Protein AF-A0A383AUW2-F1 (afdb_monomer_lite)

Sequence (249 aa):
NFPKSLRKTSMKASASDYEHIVRDVNADTPSRFNADPTRLYEASGCAGKIAVFAVRLDTFEVPNKEQTLYIGTNDASVLTRIRRDILTQCKNVPEVGEYLHREMFDIADVYGKDTIISIQRLGTDSLPKMFALKGRVDAVLNKLPLLPPYLSDRLMQFGSKFFSDQIPSSIRTYRDKYEHHLILKMSDGGIEEVKTLLAKLFNEEKLDGDFITCNEEEASKAFLLRFAAAGAAVRYQTLHHKQVGDILA

Secondary structure (DSSP, 8-state):
---SSPPP--S-SS-TTHHHHHH-TT-SS-S--TT-TTT-BTTBT-TTSS----------PPPS-EEEEEEEES-HHHHHHHHHHHHHH-SSPPSEEEEEEHHHHHHHHHHSHHHHHHHHHH-GGGHHHHHHHHHHHHHHHTT-TTSPTTHHHHHHHHHHTTSPP-S-HHHHHHHHH-SEEEEEEEETHHHHHHHHHHHIIIIIS--S-EEEE--HHHHHHHHHHHHHHHHHHHHHHHHTTTTS-S---

Organism: NCBI:txid408172

InterPro domains:
  IPR015409 D-lactate dehydrogenase, membrane binding, C-terminal [PF09330] (69-249)
  IPR016164 FAD-linked oxidase-like, C-terminal [SSF55103] (66-248)
  IPR016169 FAD-binding, type PCMH, subdomain 2 [G3DSA:3.30.465.10] (2-58)
  IPR016172 D-lactate dehydrogenase, cap domain, subdomain 1 [G3DSA:3.30.70.610] (59-137)
  IPR016172 D-lactate dehydrogenase, cap domain, subdomain 1 [G3DSA:3.30.70.610] (153-226)
  IPR036318 FAD-binding, type PCMH-like superfamily [SSF56176] (9-63)

Radius of gyration: 21.68 Å; chains: 1; bounding box: 58×44×57 Å

pLDDT: mean 92.7, std 7.7, range [50.16, 98.81]

Foldseek 3Di:
DDPPDDDDDPDAQDDPCLLVLLLPPVDPDDSDDLPPPVQDDDVRSCVPVDDDPDGDHDDDDDFPDKWKKKKFFQDVVLVVVLSNCCSHPNPFHFPDKFKDFLVLLVLLQQQLLLVLVCCVPPNPVCVVVVVVVLVVVLVVQCVDPPHDHPVVLVVSSVVSVPDDRLADPVVVVRSVQGGMIITTMHGDPRVVVSVVVQCCVCPVVVHGIDMDTDDPSNSSSVVSSSVSSVVSLVSVCRVCVVPDDPDDD

Structure (mmCIF, N/CA/C/O backbone):
data_AF-A0A383AUW2-F1
#
_entry.id   AF-A0A383AUW2-F1
#
loop_
_atom_site.group_PDB
_atom_site.id
_atom_site.type_symbol
_atom_site.label_atom_id
_atom_site.label_alt_id
_atom_site.label_comp_id
_atom_site.label_asym_id
_atom_site.label_entity_id
_atom_site.label_seq_id
_atom_site.pdbx_PDB_ins_code
_atom_site.Cartn_x
_atom_site.Cartn_y
_atom_site.Cartn_z
_atom_site.occupancy
_atom_site.B_iso_or_equiv
_atom_site.auth_seq_id
_atom_site.auth_comp_id
_atom_site.auth_asym_id
_atom_site.auth_atom_id
_atom_site.pdbx_PDB_model_num
ATOM 1 N N . ASN A 1 1 ? 33.842 -15.104 12.205 1.00 50.16 1 ASN A N 1
ATOM 2 C CA . ASN A 1 1 ? 34.837 -15.688 11.278 1.00 50.16 1 ASN A CA 1
ATOM 3 C C . ASN A 1 1 ? 34.189 -16.173 9.986 1.00 50.16 1 ASN A C 1
ATOM 5 O O . ASN A 1 1 ? 34.329 -17.337 9.641 1.00 50.16 1 ASN A O 1
ATOM 9 N N . PHE A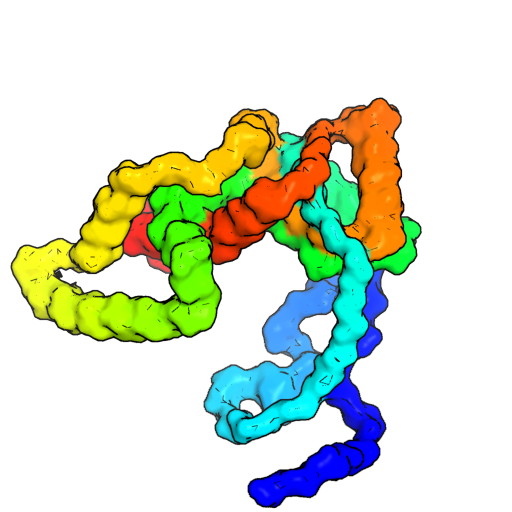 1 2 ? 33.502 -15.292 9.255 1.00 60.75 2 PHE A N 1
ATOM 10 C CA . PHE A 1 2 ? 33.092 -15.592 7.882 1.00 60.75 2 PHE A CA 1
ATOM 11 C C . PHE A 1 2 ? 34.050 -14.866 6.931 1.00 60.75 2 PHE A C 1
ATOM 13 O O . PHE A 1 2 ? 34.380 -13.706 7.201 1.00 60.75 2 PHE A O 1
ATOM 20 N N . PRO A 1 3 ? 34.550 -15.521 5.870 1.00 61.16 3 PRO A N 1
ATOM 21 C CA . PRO A 1 3 ? 35.356 -14.848 4.861 1.00 61.16 3 PRO A CA 1
ATOM 22 C C . PRO A 1 3 ? 34.561 -13.675 4.269 1.00 61.16 3 PRO A C 1
ATOM 24 O O . PRO A 1 3 ? 33.417 -13.843 3.857 1.00 61.16 3 PRO A O 1
ATOM 27 N N . LYS A 1 4 ? 35.164 -12.478 4.250 1.00 68.69 4 LYS A N 1
ATOM 28 C CA . LYS A 1 4 ? 34.532 -11.252 3.722 1.00 68.69 4 LYS A CA 1
ATOM 29 C C . LYS A 1 4 ? 34.425 -11.242 2.190 1.00 68.69 4 LYS A C 1
ATOM 31 O O . LYS A 1 4 ? 33.738 -10.391 1.637 1.00 68.69 4 LYS A O 1
ATOM 36 N N . SER A 1 5 ? 35.104 -12.160 1.499 1.00 74.06 5 SER A N 1
ATOM 37 C CA . SER A 1 5 ? 35.016 -12.317 0.048 1.00 74.06 5 SER A CA 1
ATOM 38 C C . SER A 1 5 ? 33.894 -13.289 -0.322 1.00 74.06 5 SER A C 1
ATOM 40 O O . SER A 1 5 ? 33.937 -14.484 -0.025 1.00 74.06 5 SER A O 1
ATOM 42 N N . LEU A 1 6 ? 32.867 -12.767 -0.991 1.00 71.88 6 LEU A N 1
ATOM 43 C CA . LEU A 1 6 ? 31.768 -13.573 -1.513 1.00 71.88 6 LEU A CA 1
ATOM 44 C C . LEU A 1 6 ? 32.254 -14.408 -2.705 1.00 71.88 6 LEU A C 1
ATOM 46 O O . LEU A 1 6 ? 32.870 -13.883 -3.634 1.00 71.88 6 LEU A O 1
ATOM 50 N N . ARG A 1 7 ? 31.939 -15.709 -2.719 1.00 79.81 7 ARG A N 1
ATOM 51 C CA . ARG A 1 7 ? 32.170 -16.556 -3.901 1.00 79.81 7 ARG A CA 1
ATOM 52 C C . ARG A 1 7 ? 31.339 -16.029 -5.074 1.00 79.81 7 ARG A C 1
ATOM 54 O O . ARG A 1 7 ? 30.155 -15.725 -4.905 1.00 79.81 7 ARG A O 1
ATOM 61 N N . LYS A 1 8 ? 31.937 -15.927 -6.263 1.00 82.50 8 LYS A N 1
ATOM 62 C CA . LYS A 1 8 ? 31.180 -15.642 -7.491 1.00 82.50 8 LYS A CA 1
ATOM 63 C C . LYS A 1 8 ? 30.230 -16.812 -7.762 1.00 82.50 8 LYS A C 1
ATOM 65 O O . LYS A 1 8 ? 30.624 -17.965 -7.627 1.00 82.50 8 LYS A O 1
ATOM 70 N N . THR A 1 9 ? 28.984 -16.501 -8.094 1.00 85.88 9 THR A N 1
ATOM 71 C CA . THR A 1 9 ? 27.940 -17.475 -8.428 1.00 85.88 9 THR A CA 1
ATOM 72 C C . THR A 1 9 ? 27.124 -16.930 -9.593 1.00 85.88 9 THR A C 1
ATOM 74 O O . THR A 1 9 ? 26.993 -15.715 -9.722 1.00 85.88 9 THR A O 1
ATOM 77 N N . SER A 1 10 ? 26.613 -17.822 -10.439 1.00 88.50 10 SER A N 1
ATOM 78 C CA . SER A 1 10 ? 25.643 -17.512 -11.495 1.00 88.50 10 SER A CA 1
ATOM 79 C C . SER A 1 10 ? 24.191 -17.609 -11.011 1.00 88.50 10 SER A C 1
ATOM 81 O O . SER A 1 10 ? 23.271 -17.340 -11.779 1.00 88.50 10 SER A O 1
ATOM 83 N N . MET A 1 11 ? 23.972 -18.012 -9.754 1.00 90.69 11 MET A N 1
ATOM 84 C CA . MET A 1 11 ? 22.638 -18.078 -9.158 1.00 90.69 11 MET A CA 1
ATOM 85 C C . MET A 1 11 ? 22.067 -16.678 -8.925 1.00 90.69 11 MET A C 1
ATOM 87 O O . MET A 1 11 ? 22.804 -15.744 -8.602 1.00 90.69 11 MET A O 1
ATOM 91 N N . LYS A 1 12 ? 20.745 -16.552 -9.056 1.00 92.62 12 LYS A N 1
ATOM 92 C CA . LYS A 1 12 ? 20.024 -15.297 -8.826 1.00 92.62 12 LYS A CA 1
ATOM 93 C C . LYS A 1 12 ? 19.874 -15.019 -7.329 1.00 92.62 12 LYS A C 1
ATOM 95 O O . LYS A 1 12 ? 19.569 -15.931 -6.565 1.00 92.62 12 LYS A O 1
ATOM 100 N N . ALA A 1 13 ? 20.036 -13.758 -6.936 1.00 94.44 13 ALA A N 1
ATOM 101 C CA . ALA A 1 13 ? 19.804 -13.277 -5.572 1.00 94.44 13 ALA A CA 1
ATOM 102 C C . ALA A 1 13 ? 18.602 -12.306 -5.486 1.00 94.44 13 ALA A C 1
ATOM 104 O O . ALA A 1 13 ? 18.352 -11.705 -4.440 1.00 94.44 13 ALA A O 1
ATOM 105 N N . SER A 1 14 ? 17.841 -12.187 -6.580 1.00 94.94 14 SER A N 1
ATOM 106 C CA . SER A 1 14 ? 16.593 -11.431 -6.715 1.00 94.94 14 SER A CA 1
ATOM 107 C C . SER A 1 14 ? 15.790 -11.915 -7.940 1.00 94.94 14 SER A C 1
ATOM 109 O O . SER A 1 14 ? 16.314 -12.625 -8.807 1.00 94.94 14 SER A O 1
ATOM 111 N N . ALA A 1 15 ? 14.504 -11.556 -8.021 1.00 94.69 15 ALA A N 1
ATOM 112 C CA . ALA A 1 15 ? 13.630 -11.878 -9.156 1.00 94.69 15 ALA A CA 1
ATOM 113 C C . ALA A 1 15 ? 13.817 -10.867 -10.304 1.00 94.69 15 ALA A C 1
ATOM 115 O O . ALA A 1 15 ? 13.008 -9.961 -10.496 1.00 94.69 15 ALA A O 1
ATOM 116 N N . SER A 1 16 ? 14.908 -11.013 -11.059 1.00 93.69 16 SER A N 1
ATOM 117 C CA . SER A 1 16 ? 15.300 -10.077 -12.128 1.00 93.69 16 SER A CA 1
ATOM 118 C C . SER A 1 16 ? 14.331 -9.983 -13.318 1.00 93.69 16 SER A C 1
ATOM 120 O O . SER A 1 16 ? 14.461 -9.100 -14.155 1.00 93.69 16 SER A O 1
ATOM 122 N N . ASP A 1 17 ? 13.371 -10.897 -13.410 1.00 95.12 17 ASP A N 1
ATOM 123 C CA . ASP A 1 17 ? 12.334 -11.000 -14.440 1.00 95.12 17 ASP A CA 1
ATOM 124 C C . ASP A 1 17 ? 11.010 -10.324 -14.044 1.00 95.12 17 ASP A C 1
ATOM 126 O O . ASP A 1 17 ? 10.089 -10.247 -14.857 1.00 95.12 17 ASP A O 1
ATOM 130 N N . TYR A 1 18 ? 10.886 -9.836 -12.805 1.00 96.19 18 TYR A N 1
ATOM 131 C CA . TYR A 1 18 ? 9.600 -9.381 -12.274 1.00 96.19 18 TYR A CA 1
ATOM 132 C C . TYR A 1 18 ? 9.039 -8.144 -12.988 1.00 96.19 18 TYR A C 1
ATOM 134 O O . TYR A 1 18 ? 7.828 -8.063 -13.184 1.00 96.19 18 TYR A O 1
ATOM 142 N N . GLU A 1 19 ? 9.891 -7.215 -13.436 1.00 96.25 19 GLU A N 1
ATOM 143 C CA . GLU A 1 19 ? 9.424 -6.051 -14.201 1.00 96.25 19 GLU A CA 1
ATOM 144 C C . GLU A 1 19 ? 8.738 -6.477 -15.509 1.00 96.25 19 GLU A C 1
ATOM 146 O O . GLU A 1 19 ? 7.673 -5.968 -15.850 1.00 96.25 19 GLU A O 1
ATOM 151 N N . HIS A 1 20 ? 9.297 -7.462 -16.216 1.00 96.88 20 HIS A N 1
ATOM 152 C CA . HIS A 1 20 ? 8.679 -7.996 -17.429 1.00 96.88 20 HIS A CA 1
ATOM 153 C C . HIS A 1 20 ? 7.308 -8.617 -17.128 1.00 96.88 20 HIS A C 1
ATOM 155 O O . HIS A 1 20 ? 6.344 -8.369 -17.844 1.00 96.88 20 HIS A O 1
ATOM 161 N N . ILE A 1 21 ? 7.207 -9.391 -16.043 1.00 96.88 21 ILE A N 1
ATOM 162 C CA . ILE A 1 21 ? 5.961 -10.058 -15.642 1.00 96.88 21 ILE A CA 1
ATOM 163 C C . ILE A 1 21 ? 4.878 -9.043 -15.274 1.00 96.88 21 ILE A C 1
ATOM 165 O O . ILE A 1 21 ? 3.741 -9.177 -15.714 1.00 96.88 21 ILE A O 1
ATOM 169 N N . VAL A 1 22 ? 5.202 -8.015 -14.483 1.00 96.94 22 VAL A N 1
ATOM 170 C CA . VAL A 1 22 ? 4.192 -7.025 -14.078 1.00 96.94 22 VAL A CA 1
ATOM 171 C C . VAL A 1 22 ? 3.737 -6.156 -15.252 1.00 96.94 22 VAL A C 1
ATOM 173 O O . VAL A 1 22 ? 2.590 -5.715 -15.263 1.00 96.94 22 VAL A O 1
ATOM 176 N N . ARG A 1 23 ? 4.599 -5.937 -16.254 1.00 98.06 23 ARG A N 1
ATOM 177 C CA . ARG A 1 23 ? 4.259 -5.194 -17.476 1.00 98.06 23 ARG A CA 1
ATOM 178 C C . ARG A 1 23 ? 3.390 -5.977 -18.456 1.00 98.06 23 ARG A C 1
ATOM 180 O O . ARG A 1 23 ? 2.731 -5.349 -19.286 1.00 98.06 23 ARG A O 1
ATOM 187 N N . ASP A 1 24 ? 3.331 -7.303 -18.351 1.00 97.75 24 ASP A N 1
ATOM 188 C CA . ASP A 1 24 ? 2.424 -8.113 -19.164 1.00 97.75 24 ASP A CA 1
ATOM 189 C C . ASP A 1 24 ? 0.976 -7.998 -18.662 1.00 97.75 24 ASP A C 1
ATOM 191 O O . ASP A 1 24 ? 0.415 -8.863 -17.992 1.00 97.75 24 ASP A O 1
ATOM 195 N N . VAL A 1 25 ? 0.345 -6.869 -18.986 1.00 97.31 25 VAL A N 1
ATOM 196 C CA . VAL A 1 25 ? -1.026 -6.551 -18.570 1.00 97.31 25 VAL A CA 1
ATOM 197 C C . VAL A 1 25 ? -2.100 -7.377 -19.285 1.00 97.31 25 VAL A C 1
ATOM 199 O O . VAL A 1 25 ? -3.284 -7.187 -18.990 1.00 97.31 25 VAL A O 1
ATOM 202 N N . ASN A 1 26 ? -1.717 -8.216 -20.250 1.00 97.56 26 ASN A N 1
ATOM 203 C CA . ASN A 1 26 ? -2.619 -9.080 -21.011 1.00 97.56 26 ASN A CA 1
ATOM 204 C C . ASN A 1 26 ? -2.462 -10.561 -20.645 1.00 97.56 26 ASN A C 1
ATOM 206 O O . ASN A 1 26 ? -3.261 -11.364 -21.126 1.00 97.56 26 ASN A O 1
ATOM 210 N N . ALA A 1 27 ? -1.481 -10.914 -19.807 1.00 97.12 27 ALA A N 1
ATOM 211 C CA . ALA A 1 27 ? -1.356 -12.255 -19.257 1.00 97.12 27 ALA A CA 1
ATOM 212 C C . ALA A 1 27 ? -2.655 -12.684 -18.558 1.00 97.12 27 ALA A C 1
ATOM 214 O O . ALA A 1 27 ? -3.280 -11.915 -17.822 1.00 97.12 27 ALA A O 1
ATOM 215 N N . ASP A 1 28 ? -3.038 -13.942 -18.762 1.00 96.69 28 ASP A N 1
ATOM 216 C CA . ASP A 1 28 ? -4.172 -14.597 -18.106 1.00 96.69 28 ASP A CA 1
ATOM 217 C C . ASP A 1 28 ? -3.805 -15.180 -16.727 1.00 96.69 28 ASP A C 1
ATOM 219 O O . ASP A 1 28 ? -4.647 -15.756 -16.036 1.00 96.69 28 ASP A O 1
ATOM 223 N N . THR A 1 29 ? -2.559 -14.979 -16.289 1.00 95.25 29 THR A N 1
ATOM 224 C CA . THR A 1 29 ? -2.043 -15.391 -14.982 1.00 95.25 29 THR A CA 1
ATOM 225 C C . THR A 1 29 ? -1.759 -14.195 -14.067 1.00 95.25 29 THR A C 1
ATOM 227 O O . THR A 1 29 ? -1.335 -13.142 -14.547 1.00 95.25 29 THR A O 1
ATOM 230 N N . PRO A 1 30 ? -1.900 -14.336 -12.733 1.00 96.50 30 PRO A N 1
ATOM 231 C CA . PRO A 1 30 ? -1.502 -13.292 -11.790 1.00 96.50 30 PRO A CA 1
ATOM 232 C C . PRO A 1 30 ? -0.011 -12.949 -11.894 1.00 96.50 30 PRO A C 1
ATOM 234 O O . PRO A 1 30 ? 0.817 -13.830 -12.114 1.00 96.50 30 PRO A O 1
ATOM 237 N N . SER A 1 31 ? 0.353 -11.695 -11.614 1.00 95.38 31 SER A N 1
ATOM 238 C CA . SER A 1 31 ? 1.760 -11.259 -11.618 1.00 95.38 31 SER A CA 1
ATOM 239 C C . SER A 1 31 ? 2.615 -11.922 -10.529 1.00 95.38 31 SER A C 1
ATOM 241 O O . SER A 1 31 ? 3.832 -12.025 -10.673 1.00 95.38 31 SER A O 1
ATOM 243 N N . ARG A 1 32 ? 1.994 -12.351 -9.420 1.00 96.38 32 ARG A N 1
ATOM 244 C CA . ARG A 1 32 ? 2.623 -13.133 -8.346 1.00 96.38 32 ARG A CA 1
ATOM 245 C C . ARG A 1 32 ? 1.587 -13.867 -7.498 1.00 96.38 32 ARG A C 1
ATOM 247 O O . ARG A 1 32 ? 0.508 -13.339 -7.235 1.00 96.38 32 ARG A O 1
ATOM 254 N N . PHE A 1 33 ? 1.952 -15.038 -6.987 1.00 95.75 33 PHE A N 1
ATOM 255 C CA . PHE A 1 33 ? 1.180 -15.789 -5.993 1.00 95.75 33 PHE A CA 1
ATOM 256 C C . PHE A 1 33 ? 2.103 -16.718 -5.186 1.00 95.75 33 PHE A C 1
ATOM 258 O O . PHE A 1 33 ? 3.190 -17.067 -5.635 1.00 95.75 33 PHE A O 1
ATOM 265 N N . ASN A 1 34 ? 1.690 -17.117 -3.976 1.00 95.00 34 ASN A N 1
ATOM 266 C CA . ASN A 1 34 ? 2.562 -17.859 -3.045 1.00 95.00 34 ASN A CA 1
ATOM 267 C C . ASN A 1 34 ? 2.961 -19.256 -3.543 1.00 95.00 34 ASN A C 1
ATOM 269 O O . ASN A 1 34 ? 4.011 -19.761 -3.163 1.00 95.00 34 ASN A O 1
ATOM 273 N N . ALA A 1 35 ? 2.111 -19.883 -4.356 1.00 94.75 35 ALA A N 1
ATOM 274 C CA . ALA A 1 35 ? 2.320 -21.231 -4.877 1.00 94.75 35 ALA A CA 1
ATOM 275 C C . ALA A 1 35 ? 2.994 -21.248 -6.262 1.00 94.75 35 ALA A C 1
ATOM 277 O O . ALA A 1 35 ? 2.932 -22.267 -6.945 1.00 94.75 35 ALA A O 1
ATOM 278 N N . ASP A 1 36 ? 3.599 -20.137 -6.696 1.00 95.56 36 ASP A N 1
ATOM 279 C CA . ASP A 1 36 ? 4.306 -20.058 -7.976 1.00 95.56 36 ASP A CA 1
ATOM 280 C C . ASP A 1 36 ? 5.579 -20.923 -7.930 1.00 95.56 36 ASP A C 1
ATOM 282 O O . ASP A 1 36 ? 6.538 -20.562 -7.236 1.00 95.56 36 ASP A O 1
ATOM 286 N N . PRO A 1 37 ? 5.639 -22.050 -8.668 1.00 93.75 37 PRO A N 1
ATOM 287 C CA . PRO A 1 37 ? 6.773 -22.967 -8.601 1.00 93.75 37 PRO A CA 1
ATOM 288 C C . PRO A 1 37 ? 8.079 -22.325 -9.081 1.00 93.75 37 PRO A C 1
ATOM 290 O O . PRO A 1 37 ? 9.152 -22.771 -8.688 1.00 93.75 37 PRO A O 1
ATOM 293 N N . THR A 1 38 ? 8.017 -21.253 -9.878 1.00 92.69 38 THR A N 1
ATOM 294 C CA . THR A 1 38 ? 9.209 -20.531 -10.347 1.00 92.69 38 THR A CA 1
ATOM 295 C C . THR A 1 38 ? 9.857 -19.670 -9.256 1.00 92.69 38 THR A C 1
ATOM 297 O O . THR A 1 38 ? 10.976 -19.180 -9.431 1.00 92.69 38 THR A O 1
ATOM 300 N N . ARG A 1 39 ? 9.169 -19.480 -8.119 1.00 94.62 39 ARG A N 1
ATOM 301 C CA . ARG A 1 39 ? 9.629 -18.698 -6.959 1.00 94.62 39 ARG A CA 1
ATOM 302 C C . ARG A 1 39 ? 9.964 -19.554 -5.740 1.00 94.62 39 ARG A C 1
ATOM 304 O O . ARG A 1 39 ? 10.526 -19.033 -4.776 1.00 94.62 39 ARG A O 1
ATOM 311 N N . LEU A 1 40 ? 9.653 -20.850 -5.780 1.00 95.56 40 LEU A N 1
ATOM 312 C CA . LEU A 1 40 ? 9.906 -21.791 -4.692 1.00 95.56 40 LEU A CA 1
ATOM 313 C C . LEU A 1 40 ? 11.229 -22.522 -4.921 1.00 95.56 40 LEU A C 1
ATOM 315 O O . LEU A 1 40 ? 11.333 -23.400 -5.775 1.00 95.56 40 LEU A O 1
ATOM 319 N N . TYR A 1 41 ? 12.247 -22.166 -4.142 1.00 94.88 41 TYR A N 1
ATOM 320 C CA . TYR A 1 41 ? 13.561 -22.797 -4.218 1.00 94.88 41 TYR A CA 1
ATOM 321 C C . TYR A 1 41 ? 14.293 -22.686 -2.879 1.00 94.88 41 TYR A C 1
ATOM 323 O O . TYR A 1 41 ? 14.580 -21.581 -2.416 1.00 94.88 41 TYR A O 1
ATOM 331 N N . GLU A 1 42 ? 14.612 -23.832 -2.269 1.00 94.56 42 GLU A N 1
ATOM 332 C CA . GLU A 1 42 ? 15.318 -23.938 -0.983 1.00 94.56 42 GLU A CA 1
ATOM 333 C C . GLU A 1 42 ? 14.728 -23.025 0.114 1.00 94.56 42 GLU A C 1
ATOM 335 O O . GLU A 1 42 ? 13.697 -23.349 0.702 1.00 94.56 42 GLU A O 1
ATOM 340 N N . ALA A 1 43 ? 15.379 -21.894 0.411 1.00 96.31 43 ALA A N 1
ATOM 341 C CA . ALA A 1 43 ? 14.933 -20.920 1.406 1.00 96.31 43 ALA A CA 1
ATOM 342 C C . ALA A 1 43 ? 13.763 -20.051 0.922 1.00 96.31 43 ALA A C 1
ATOM 344 O O . ALA A 1 43 ? 12.905 -19.672 1.728 1.00 96.31 43 ALA A O 1
ATOM 345 N N . SER A 1 44 ? 13.699 -19.754 -0.377 1.00 96.31 44 SER A N 1
ATOM 346 C CA . SER A 1 44 ? 12.635 -18.954 -0.982 1.00 96.31 44 SER A CA 1
ATOM 347 C C . SER A 1 44 ? 11.321 -19.728 -0.938 1.00 96.31 44 SER A C 1
ATOM 349 O O . SER A 1 44 ? 11.182 -20.775 -1.567 1.00 96.31 44 SER A O 1
ATOM 351 N N . GLY A 1 45 ? 10.365 -19.223 -0.154 1.00 95.06 45 GLY A N 1
ATOM 352 C CA . GLY A 1 45 ? 9.057 -19.855 0.038 1.00 95.06 45 GLY A CA 1
ATOM 353 C C . GLY A 1 45 ? 9.037 -21.038 1.014 1.00 95.06 45 GLY A C 1
ATOM 354 O O . GLY A 1 45 ? 8.043 -21.754 1.075 1.00 95.06 45 GLY A O 1
ATOM 355 N N . CYS A 1 46 ? 10.087 -21.243 1.818 1.00 95.88 46 CYS A N 1
ATOM 356 C CA . CYS A 1 46 ? 10.175 -22.411 2.704 1.00 95.88 46 CYS A CA 1
ATOM 357 C C . CYS A 1 46 ? 9.137 -22.464 3.839 1.00 95.88 46 CYS A C 1
ATOM 359 O O . CYS A 1 46 ? 8.959 -23.523 4.435 1.00 95.88 46 CYS A O 1
ATOM 361 N N . ALA A 1 47 ? 8.496 -21.342 4.187 1.00 93.56 47 ALA A N 1
ATOM 362 C CA . ALA A 1 47 ? 7.441 -21.258 5.205 1.00 93.56 47 ALA A CA 1
ATOM 363 C C . ALA A 1 47 ? 7.770 -21.985 6.534 1.00 93.56 47 ALA A C 1
ATOM 365 O O . ALA A 1 47 ? 6.928 -22.673 7.113 1.00 93.56 47 ALA A O 1
ATOM 366 N N . GLY A 1 48 ? 9.019 -21.872 7.007 1.00 93.62 48 GLY A N 1
ATOM 367 C CA . GLY A 1 48 ? 9.475 -22.466 8.272 1.00 93.62 48 GLY A CA 1
ATOM 368 C C . GLY A 1 48 ? 9.768 -23.970 8.226 1.00 93.62 48 GLY A C 1
ATOM 369 O O . GLY A 1 48 ? 10.031 -24.567 9.267 1.00 93.62 48 GLY A O 1
ATOM 370 N N . LYS A 1 49 ? 9.749 -24.602 7.045 1.00 95.50 49 LYS A N 1
ATOM 371 C CA . LYS A 1 49 ? 10.110 -26.023 6.880 1.00 95.50 49 LYS A CA 1
ATOM 372 C C . LYS A 1 49 ? 11.607 -26.294 7.018 1.00 95.50 49 LYS A C 1
ATOM 374 O O . LYS A 1 49 ? 11.992 -27.431 7.271 1.00 95.50 49 LYS A O 1
ATOM 379 N N . ILE A 1 50 ? 12.435 -25.262 6.877 1.00 96.38 50 ILE A N 1
ATOM 380 C CA . ILE A 1 50 ? 13.876 -25.317 7.121 1.00 96.38 50 ILE A CA 1
ATOM 381 C C . ILE A 1 50 ? 14.306 -24.152 8.015 1.00 96.38 50 ILE A C 1
ATOM 383 O O . ILE A 1 50 ? 13.678 -23.092 8.025 1.00 96.38 50 ILE A O 1
ATOM 387 N N . ALA A 1 51 ? 15.402 -24.342 8.749 1.00 96.81 51 ALA A N 1
ATOM 388 C CA . ALA A 1 51 ? 16.047 -23.274 9.502 1.00 96.81 51 ALA A CA 1
ATOM 389 C C . ALA A 1 51 ? 16.991 -22.488 8.578 1.00 96.81 51 ALA A C 1
ATOM 391 O O . ALA A 1 51 ? 18.037 -22.993 8.171 1.00 96.81 51 ALA A O 1
ATOM 392 N N . VAL A 1 52 ? 16.623 -21.251 8.244 1.00 96.12 52 VAL A N 1
ATOM 393 C CA . VAL A 1 52 ? 17.440 -20.359 7.408 1.00 96.12 52 VAL A CA 1
ATOM 394 C C . VAL A 1 52 ? 18.372 -19.542 8.304 1.00 96.12 52 VAL A C 1
ATOM 396 O O . VAL A 1 52 ? 17.914 -18.716 9.087 1.00 96.12 52 VAL A O 1
ATOM 399 N N . PHE A 1 53 ? 19.683 -19.770 8.193 1.00 95.12 53 PHE A N 1
ATOM 400 C CA . PHE A 1 53 ? 20.694 -19.069 9.001 1.00 95.12 53 PHE A CA 1
ATOM 401 C C . PHE A 1 53 ? 21.145 -17.744 8.377 1.00 95.12 53 PHE A C 1
ATOM 403 O O . PHE A 1 53 ? 21.432 -16.788 9.091 1.00 95.12 53 PHE A O 1
ATOM 410 N N . ALA A 1 54 ? 21.245 -17.699 7.049 1.00 93.19 54 ALA A N 1
ATOM 411 C CA . ALA A 1 54 ? 21.674 -16.527 6.300 1.00 93.19 54 ALA A CA 1
ATOM 412 C C . ALA A 1 54 ? 21.146 -16.596 4.864 1.00 93.19 54 ALA A C 1
ATOM 414 O O . ALA A 1 54 ? 20.922 -17.682 4.330 1.00 93.19 54 ALA A O 1
ATOM 415 N N . VAL A 1 55 ? 21.000 -15.431 4.236 1.00 93.12 55 VAL A N 1
ATOM 416 C CA . VAL A 1 55 ? 20.657 -15.282 2.818 1.00 93.12 55 VAL A CA 1
ATOM 417 C C . VAL A 1 55 ? 21.631 -14.318 2.150 1.00 93.12 55 VAL A C 1
ATOM 419 O O . VAL A 1 55 ? 22.219 -13.457 2.807 1.00 93.12 55 VAL A O 1
ATOM 422 N N . ARG A 1 56 ? 21.801 -14.463 0.836 1.00 92.00 56 ARG A N 1
ATOM 423 C CA . ARG A 1 56 ? 22.503 -13.500 -0.014 1.00 92.00 56 ARG A CA 1
ATOM 424 C C . ARG A 1 56 ? 21.477 -12.889 -0.957 1.00 92.00 56 ARG A C 1
ATOM 426 O O . ARG A 1 56 ? 20.862 -13.631 -1.715 1.00 92.00 56 ARG A O 1
ATOM 433 N N . LEU A 1 57 ? 21.316 -11.572 -0.895 1.00 93.81 57 LEU A N 1
ATOM 434 C CA . LEU A 1 57 ? 20.347 -10.816 -1.683 1.00 93.81 57 LEU A CA 1
ATOM 435 C C . LEU A 1 57 ? 21.063 -9.734 -2.486 1.00 93.81 57 LEU A C 1
ATOM 437 O O . LEU A 1 57 ? 22.082 -9.205 -2.032 1.00 93.81 57 LEU A O 1
ATOM 441 N N . ASP A 1 58 ? 20.525 -9.423 -3.660 1.00 93.31 58 ASP A N 1
ATOM 442 C CA . ASP A 1 58 ? 20.918 -8.219 -4.386 1.00 93.31 58 ASP A CA 1
ATOM 443 C C . ASP A 1 58 ? 20.396 -6.972 -3.656 1.00 93.31 58 ASP A C 1
ATOM 445 O O . ASP A 1 58 ? 19.379 -7.011 -2.959 1.00 93.31 58 ASP A O 1
ATOM 449 N N . THR A 1 59 ? 21.098 -5.856 -3.832 1.00 93.88 59 THR A N 1
ATOM 450 C CA . THR A 1 59 ? 20.648 -4.520 -3.427 1.00 93.88 59 THR A CA 1
ATOM 451 C C . THR A 1 59 ? 20.498 -3.655 -4.667 1.00 93.88 59 THR A C 1
ATOM 453 O O . THR A 1 59 ? 21.198 -3.871 -5.656 1.00 93.88 59 THR A O 1
ATOM 456 N N . PHE A 1 60 ? 19.631 -2.653 -4.596 1.00 92.94 60 PHE A N 1
ATOM 457 C CA . PHE A 1 60 ? 19.327 -1.769 -5.716 1.00 92.94 60 PHE A CA 1
ATOM 458 C C . PHE A 1 60 ? 19.775 -0.343 -5.406 1.00 92.94 60 PHE A C 1
ATOM 460 O O . PHE A 1 60 ? 19.960 0.017 -4.241 1.00 92.94 60 PHE A O 1
ATOM 467 N N . GLU A 1 61 ? 19.995 0.443 -6.456 1.00 93.81 61 GLU A N 1
ATOM 468 C CA . GLU A 1 61 ? 20.342 1.854 -6.317 1.00 93.81 61 GLU A CA 1
ATOM 469 C C . GLU A 1 61 ? 19.194 2.617 -5.653 1.00 93.81 61 GLU A C 1
ATOM 471 O O . GLU A 1 61 ? 18.020 2.366 -5.925 1.00 93.81 61 GLU A O 1
ATOM 476 N N . VAL A 1 62 ? 19.549 3.535 -4.754 1.00 95.12 62 VAL A N 1
ATOM 477 C CA . VAL A 1 62 ? 18.581 4.430 -4.120 1.00 95.12 62 VAL A CA 1
ATOM 478 C C . VAL A 1 62 ? 18.279 5.556 -5.112 1.00 95.12 62 VAL A C 1
ATOM 480 O O . VAL A 1 62 ? 19.231 6.153 -5.625 1.00 95.12 62 VAL A O 1
ATOM 483 N N . PRO A 1 63 ? 17.001 5.857 -5.394 1.00 95.50 63 PRO A N 1
ATOM 484 C CA . PRO A 1 63 ? 16.635 6.953 -6.288 1.00 95.50 63 PRO A CA 1
ATOM 485 C C . PRO A 1 63 ? 17.133 8.300 -5.754 1.00 95.50 63 PRO A C 1
ATOM 487 O O . PRO A 1 63 ? 17.290 8.495 -4.547 1.00 95.50 63 PRO A O 1
ATOM 490 N N . ASN A 1 64 ? 17.343 9.271 -6.645 1.00 96.69 64 ASN A N 1
ATOM 491 C CA . ASN A 1 64 ? 17.762 10.613 -6.221 1.00 96.69 64 ASN A CA 1
ATOM 492 C C . ASN A 1 64 ? 16.581 11.440 -5.711 1.00 96.6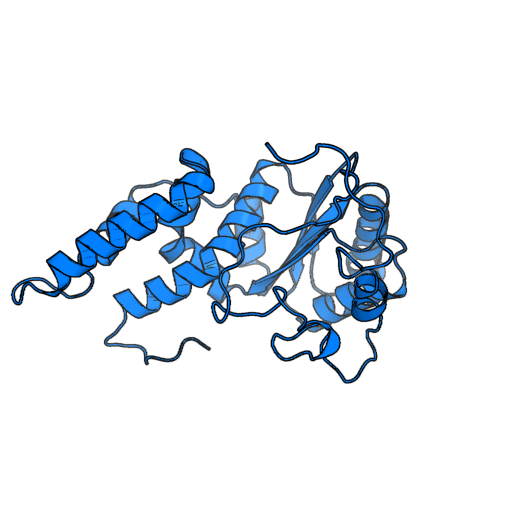9 64 ASN A C 1
ATOM 494 O O . ASN A 1 64 ? 16.752 12.323 -4.869 1.00 96.69 64 ASN A O 1
ATOM 498 N N . LYS A 1 65 ? 15.393 11.205 -6.276 1.00 97.12 65 LYS A N 1
ATOM 499 C CA . LYS A 1 65 ? 14.153 11.890 -5.911 1.00 97.12 65 LYS A CA 1
ATOM 500 C C . LYS A 1 65 ? 12.994 10.915 -5.896 1.00 97.12 65 LYS A C 1
ATOM 502 O O . LYS A 1 65 ? 12.870 10.094 -6.797 1.00 97.12 65 LYS A O 1
ATOM 507 N N . GLU A 1 66 ? 12.104 11.111 -4.936 1.00 97.75 66 GLU A N 1
ATOM 508 C CA . GLU A 1 66 ? 10.869 10.355 -4.782 1.00 97.75 66 GLU A CA 1
ATOM 509 C C . GLU A 1 66 ? 9.700 11.333 -4.646 1.00 97.75 66 GLU A C 1
ATOM 511 O O . GLU A 1 66 ? 9.837 12.399 -4.04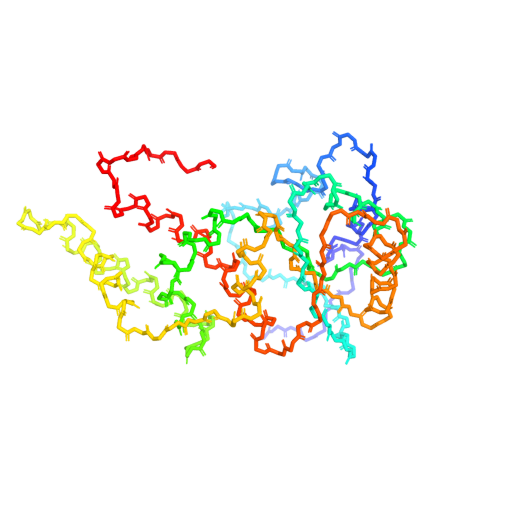3 1.00 97.75 66 GLU A O 1
ATOM 516 N N . GLN A 1 67 ? 8.539 10.980 -5.189 1.00 98.44 67 GLN A N 1
ATOM 517 C CA . GLN A 1 67 ? 7.319 11.762 -5.040 1.00 98.44 67 GLN A CA 1
ATOM 518 C C . GLN A 1 67 ? 6.116 10.836 -4.922 1.00 98.44 67 GLN A C 1
ATOM 520 O O . GLN A 1 67 ? 5.932 9.921 -5.724 1.00 98.44 67 GLN A O 1
ATOM 525 N N . THR A 1 68 ? 5.263 11.117 -3.939 1.00 98.69 68 THR A N 1
ATOM 526 C CA . THR A 1 68 ? 3.966 10.448 -3.802 1.00 98.69 68 THR A CA 1
ATOM 527 C C . THR A 1 68 ? 2.871 11.301 -4.427 1.00 98.69 68 THR A C 1
ATOM 529 O O . THR A 1 68 ? 2.799 12.509 -4.185 1.00 98.69 68 THR A O 1
ATOM 532 N N . LEU A 1 69 ? 2.030 10.665 -5.233 1.00 98.75 69 LEU A N 1
ATOM 533 C CA . LEU A 1 69 ? 0.810 11.217 -5.800 1.00 98.75 69 LEU A CA 1
ATOM 534 C C . LEU A 1 69 ? -0.369 10.492 -5.146 1.00 98.75 69 LEU A C 1
ATOM 536 O O . LEU A 1 69 ? -0.426 9.260 -5.167 1.00 98.75 69 LEU A O 1
ATOM 540 N N . TYR A 1 70 ? -1.294 11.243 -4.553 1.00 98.75 70 TYR A N 1
ATOM 541 C CA . TYR A 1 70 ? -2.525 10.685 -3.995 1.00 98.75 70 TYR A CA 1
ATOM 542 C C . TYR A 1 70 ? -3.655 10.912 -4.986 1.00 98.75 70 TYR A C 1
ATOM 544 O O . TYR A 1 70 ? -4.034 12.052 -5.250 1.00 98.75 70 TYR A O 1
ATOM 552 N N . ILE A 1 71 ? -4.159 9.824 -5.552 1.00 98.81 71 ILE A N 1
ATOM 553 C CA . ILE A 1 71 ? -5.141 9.826 -6.633 1.00 98.81 71 ILE A CA 1
ATOM 554 C C . ILE A 1 71 ? -6.481 9.367 -6.061 1.00 98.81 71 ILE A C 1
ATOM 556 O O . ILE A 1 71 ? -6.528 8.411 -5.284 1.00 98.81 71 ILE A O 1
ATOM 560 N N . GLY A 1 72 ? -7.569 10.033 -6.443 1.00 98.75 72 GLY A N 1
ATOM 561 C CA . GLY A 1 72 ? -8.928 9.648 -6.072 1.00 98.75 72 GLY A CA 1
ATOM 562 C C . GLY A 1 72 ? -9.864 9.622 -7.276 1.00 98.75 72 GLY A C 1
ATOM 563 O O . GLY A 1 72 ? -9.742 10.465 -8.158 1.00 98.75 72 GLY A O 1
ATOM 564 N N . THR A 1 73 ? -10.784 8.660 -7.312 1.00 98.81 73 THR A N 1
ATOM 565 C CA . THR A 1 73 ? -11.846 8.528 -8.326 1.00 98.81 73 THR A CA 1
ATOM 566 C C . THR A 1 73 ? -13.065 7.806 -7.735 1.00 98.81 73 THR A C 1
ATOM 568 O O . THR A 1 73 ? -12.943 7.078 -6.749 1.00 98.81 73 THR A O 1
ATOM 571 N N . ASN A 1 74 ? -14.248 8.012 -8.306 1.00 98.69 74 ASN A N 1
ATOM 572 C CA . ASN A 1 74 ? -15.464 7.238 -8.042 1.00 98.69 74 ASN A CA 1
ATOM 573 C C . ASN A 1 74 ? -15.710 6.157 -9.112 1.00 98.69 74 ASN A C 1
ATOM 575 O O . ASN A 1 74 ? -16.724 5.470 -9.064 1.00 98.69 74 ASN A O 1
ATOM 579 N N . ASP A 1 75 ? -14.790 5.983 -10.065 1.00 98.44 75 ASP A N 1
ATOM 580 C CA . ASP A 1 75 ? -14.845 4.922 -11.068 1.00 98.44 75 ASP A CA 1
ATOM 581 C C . ASP A 1 75 ? -13.576 4.052 -11.022 1.00 98.44 75 ASP A C 1
ATOM 583 O O . ASP A 1 75 ? -12.490 4.442 -11.459 1.00 98.44 75 ASP A O 1
ATOM 587 N N . ALA A 1 76 ? -13.711 2.814 -10.534 1.00 97.94 76 ALA A N 1
ATOM 588 C CA . ALA A 1 76 ? -12.617 1.841 -10.485 1.00 97.94 76 ALA A CA 1
ATOM 589 C C . ALA A 1 76 ? -11.993 1.537 -11.867 1.00 97.94 76 ALA A C 1
ATOM 591 O O . ALA A 1 76 ? -10.828 1.120 -11.954 1.00 97.94 76 ALA A O 1
ATOM 592 N N . SER A 1 77 ? -12.731 1.757 -12.962 1.00 98.50 77 SER A N 1
ATOM 593 C CA . SER A 1 77 ? -12.217 1.598 -14.324 1.00 98.50 77 SER A CA 1
ATOM 594 C C . SER A 1 77 ? -11.087 2.591 -14.628 1.00 98.50 77 SER A C 1
ATOM 596 O O . SER A 1 77 ? -10.126 2.243 -15.322 1.00 98.50 77 SER A O 1
ATOM 598 N N . VAL A 1 78 ? -11.113 3.777 -14.011 1.00 98.62 78 VAL A N 1
ATOM 599 C CA . VAL A 1 78 ? -10.068 4.797 -14.145 1.00 98.62 78 VAL A CA 1
ATOM 600 C C . VAL A 1 78 ? -8.760 4.321 -13.517 1.00 98.62 78 VAL A C 1
ATOM 602 O O . VAL A 1 78 ? -7.706 4.427 -14.144 1.00 98.62 78 VAL A O 1
ATOM 605 N N . LEU A 1 79 ? -8.801 3.693 -12.336 1.00 98.69 79 LEU A N 1
ATOM 606 C CA . LEU A 1 79 ? -7.601 3.095 -11.731 1.00 98.69 79 LEU A CA 1
ATOM 607 C C . LEU A 1 79 ? -7.044 1.946 -12.581 1.00 98.69 79 LEU A C 1
ATOM 609 O O . LEU A 1 79 ? -5.827 1.782 -12.702 1.00 98.69 79 LEU A O 1
ATOM 613 N N . THR A 1 80 ? -7.927 1.176 -13.222 1.00 98.31 80 THR A N 1
ATOM 614 C CA . THR A 1 80 ? -7.523 0.139 -14.181 1.00 98.31 80 THR A CA 1
ATOM 615 C C . THR A 1 80 ? -6.802 0.753 -15.378 1.00 98.31 80 THR A C 1
ATOM 617 O O . THR A 1 80 ? -5.749 0.249 -15.778 1.00 98.31 80 THR A O 1
ATOM 620 N N . ARG A 1 81 ? -7.327 1.856 -15.926 1.00 98.38 81 ARG A N 1
ATOM 621 C CA . ARG A 1 81 ? -6.702 2.591 -17.029 1.00 98.38 81 ARG A CA 1
ATOM 622 C C . ARG A 1 81 ? -5.335 3.143 -16.632 1.00 98.38 81 ARG A C 1
ATOM 624 O O . ARG A 1 81 ? -4.373 2.875 -17.343 1.00 98.38 81 ARG A O 1
ATOM 631 N N . ILE A 1 82 ? -5.225 3.797 -15.473 1.00 98.56 82 ILE A N 1
ATOM 632 C CA . ILE A 1 82 ? -3.953 4.311 -14.934 1.00 98.56 82 ILE A CA 1
ATOM 633 C C . ILE A 1 82 ? -2.917 3.188 -14.841 1.00 98.56 82 ILE A C 1
ATOM 635 O O . ILE A 1 82 ? -1.812 3.321 -15.361 1.00 98.56 82 ILE A O 1
ATOM 639 N N . ARG A 1 83 ? -3.279 2.048 -14.237 1.00 98.50 83 ARG A N 1
ATOM 640 C CA . ARG A 1 83 ? -2.378 0.893 -14.120 1.00 98.50 83 ARG A CA 1
ATOM 641 C C . ARG A 1 83 ? -1.884 0.421 -15.489 1.00 98.50 83 ARG A C 1
ATOM 643 O O . ARG A 1 83 ? -0.692 0.174 -15.654 1.00 98.50 83 ARG A O 1
ATOM 650 N N . ARG A 1 84 ? -2.792 0.252 -16.455 1.00 98.44 84 ARG A N 1
ATOM 651 C CA . ARG A 1 84 ? -2.446 -0.249 -17.794 1.00 98.44 84 ARG A CA 1
ATOM 652 C C . ARG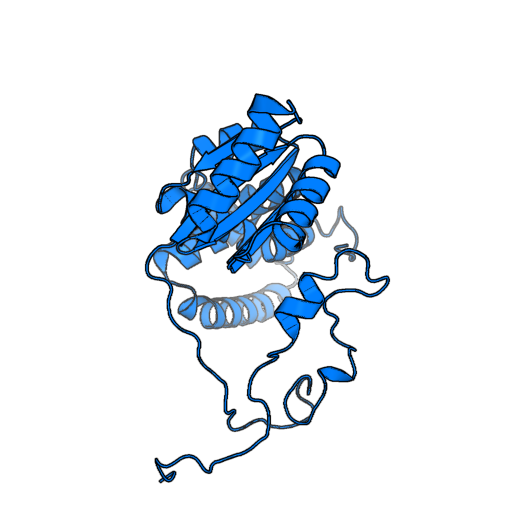 A 1 84 ? -1.566 0.737 -18.552 1.00 98.44 84 ARG A C 1
ATOM 654 O O . ARG A 1 84 ? -0.565 0.309 -19.121 1.00 98.44 84 ARG A O 1
ATOM 661 N N . ASP A 1 85 ? -1.896 2.023 -18.525 1.00 98.31 85 ASP A N 1
ATOM 662 C CA . ASP A 1 85 ? -1.133 3.056 -19.225 1.00 98.31 85 ASP A CA 1
ATOM 663 C C . ASP A 1 85 ? 0.278 3.184 -18.635 1.00 98.31 85 ASP A C 1
ATOM 665 O O . ASP A 1 85 ? 1.245 3.164 -19.390 1.00 98.31 85 ASP A O 1
ATOM 669 N N . ILE A 1 86 ? 0.426 3.166 -17.304 1.00 98.25 86 ILE A N 1
ATOM 670 C CA . ILE A 1 86 ? 1.749 3.154 -16.659 1.00 98.25 86 ILE A CA 1
ATOM 671 C C . ILE A 1 86 ? 2.568 1.938 -17.107 1.00 98.25 86 ILE A C 1
ATOM 673 O O . ILE A 1 86 ? 3.704 2.067 -17.554 1.00 98.25 86 ILE A O 1
ATOM 677 N N . LEU A 1 87 ? 2.002 0.735 -17.016 1.00 98.12 87 LEU A N 1
ATOM 678 C CA . LEU A 1 87 ? 2.760 -0.491 -17.273 1.00 98.12 87 LEU A CA 1
ATOM 679 C C . LEU A 1 87 ? 3.121 -0.691 -18.752 1.00 98.12 87 LEU A C 1
ATOM 681 O O . LEU A 1 87 ? 4.123 -1.347 -19.042 1.00 98.12 87 LEU A O 1
ATOM 685 N N . THR A 1 88 ? 2.341 -0.123 -19.675 1.00 97.94 88 THR A N 1
ATOM 686 C CA . THR A 1 88 ? 2.539 -0.304 -21.124 1.00 97.94 88 THR A CA 1
ATOM 687 C C . THR A 1 88 ? 3.219 0.872 -21.815 1.00 97.94 88 THR A C 1
ATOM 689 O O . THR A 1 88 ? 3.910 0.657 -22.807 1.00 97.94 88 THR A O 1
ATOM 692 N N . GLN A 1 89 ? 3.040 2.097 -21.317 1.00 96.62 89 GLN A N 1
ATOM 693 C CA . GLN A 1 89 ? 3.509 3.315 -21.985 1.00 96.62 89 GLN A CA 1
ATOM 694 C C . GLN A 1 89 ? 4.664 3.977 -21.235 1.00 96.62 89 GLN A C 1
ATOM 696 O O . GLN A 1 89 ? 5.532 4.567 -21.877 1.00 96.62 89 GLN A O 1
ATOM 701 N N . CYS A 1 90 ? 4.703 3.876 -19.900 1.00 96.81 90 CYS A N 1
ATOM 702 C CA . CYS A 1 90 ? 5.749 4.525 -19.121 1.00 96.81 90 CYS A CA 1
ATOM 703 C C . CYS A 1 90 ? 7.049 3.719 -19.130 1.00 96.81 90 CYS A C 1
ATOM 705 O O . CYS A 1 90 ? 7.068 2.498 -18.923 1.00 96.81 90 CYS A O 1
ATOM 707 N N . LYS A 1 91 ? 8.167 4.424 -19.295 1.00 97.06 91 LYS A N 1
ATOM 708 C CA . LYS A 1 91 ? 9.508 3.860 -19.164 1.00 97.06 91 LYS A CA 1
ATOM 709 C C . LYS A 1 91 ? 9.790 3.449 -17.722 1.00 97.06 91 LYS A C 1
ATOM 711 O O . LYS A 1 91 ? 10.408 2.411 -17.517 1.00 97.06 91 LYS A O 1
ATOM 716 N N . ASN A 1 92 ? 9.336 4.220 -16.737 1.00 96.31 92 ASN A N 1
ATOM 717 C CA . ASN A 1 92 ? 9.618 3.954 -15.328 1.00 96.31 92 ASN A CA 1
ATOM 718 C C . ASN A 1 92 ? 8.417 3.278 -14.661 1.00 96.31 92 ASN A C 1
ATOM 720 O O . ASN A 1 92 ? 7.295 3.780 -14.739 1.00 96.31 92 ASN A O 1
ATOM 724 N N . VAL A 1 93 ? 8.647 2.148 -13.988 1.00 96.12 93 VAL A N 1
ATOM 725 C CA . VAL A 1 93 ? 7.621 1.538 -13.133 1.00 96.12 93 VAL A CA 1
ATOM 726 C C . VAL A 1 93 ? 7.515 2.286 -11.799 1.00 96.12 93 VAL A C 1
ATOM 728 O O . VAL A 1 93 ? 8.520 2.813 -11.317 1.00 96.12 93 VAL A O 1
ATOM 731 N N . PRO A 1 94 ? 6.325 2.332 -11.176 1.00 97.19 94 PRO A N 1
ATOM 732 C CA . PRO A 1 94 ? 6.187 2.844 -9.821 1.00 97.19 94 PRO A CA 1
ATOM 733 C C . PRO A 1 94 ? 6.986 2.013 -8.825 1.00 97.19 94 PRO A C 1
ATOM 735 O O . PRO A 1 94 ? 7.053 0.789 -8.948 1.00 97.19 94 PRO A O 1
ATOM 738 N N . GLU A 1 95 ? 7.506 2.663 -7.788 1.00 96.19 95 GLU A N 1
ATOM 739 C CA . GLU A 1 95 ? 8.051 1.940 -6.637 1.00 96.19 95 GLU A CA 1
ATOM 740 C C . GLU A 1 95 ? 6.937 1.253 -5.856 1.00 96.19 95 GLU A C 1
ATOM 742 O O . GLU A 1 95 ? 7.081 0.125 -5.387 1.00 96.19 95 GLU A O 1
ATOM 747 N N . VAL A 1 9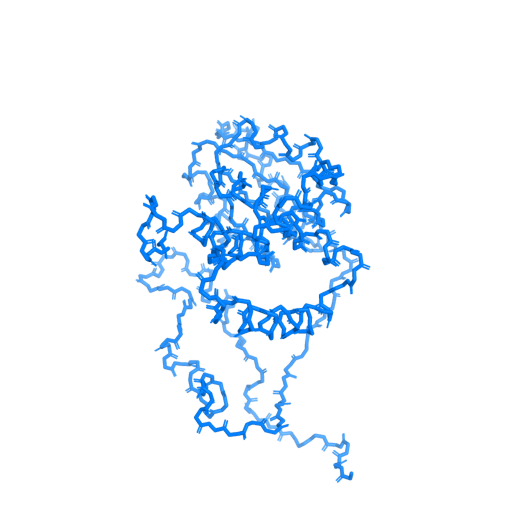6 ? 5.819 1.966 -5.703 1.00 96.75 96 VAL A N 1
ATOM 748 C CA . VAL A 1 96 ? 4.674 1.540 -4.908 1.00 96.75 96 VAL A CA 1
ATOM 749 C C . VAL A 1 96 ? 3.393 2.058 -5.554 1.00 96.75 96 VAL A C 1
ATOM 751 O O . VAL A 1 96 ? 3.320 3.217 -5.957 1.00 96.75 96 VAL A O 1
ATOM 754 N N . GLY A 1 97 ? 2.367 1.211 -5.613 1.00 97.62 97 GLY A N 1
ATOM 755 C CA . GLY A 1 97 ? 1.007 1.586 -5.993 1.00 97.62 97 GLY A CA 1
ATOM 756 C C . GLY A 1 97 ? 0.012 0.907 -5.062 1.00 97.62 97 GLY A C 1
ATOM 757 O O . GLY A 1 97 ? -0.341 -0.251 -5.275 1.00 97.62 97 GLY A O 1
ATOM 758 N N . GLU A 1 98 ? -0.416 1.609 -4.016 1.00 98.25 98 GLU A N 1
ATOM 759 C CA . GLU A 1 98 ? -1.311 1.056 -3.001 1.00 98.25 98 GLU A CA 1
ATOM 760 C C . GLU A 1 98 ? -2.752 1.513 -3.200 1.00 98.25 98 GLU A C 1
ATOM 762 O O . GLU A 1 98 ? -3.046 2.707 -3.189 1.00 98.25 98 GLU A O 1
ATOM 767 N N . TYR A 1 99 ? -3.663 0.552 -3.312 1.00 98.38 99 TYR A N 1
ATOM 768 C CA . TYR A 1 99 ? -5.098 0.807 -3.374 1.00 98.38 99 TYR A CA 1
ATOM 769 C C . TYR A 1 99 ? -5.719 0.880 -1.972 1.00 98.38 99 TYR A C 1
ATOM 771 O O . TYR A 1 99 ? -5.381 0.074 -1.100 1.00 98.38 99 TYR A O 1
ATOM 779 N N . LEU A 1 100 ? -6.657 1.808 -1.771 1.00 98.06 100 LEU A N 1
ATOM 780 C CA . LEU A 1 100 ? -7.475 1.916 -0.564 1.00 98.06 100 LEU A CA 1
ATOM 781 C C . LEU A 1 100 ? -8.910 2.328 -0.930 1.00 98.06 100 LEU A C 1
ATOM 783 O O . LEU A 1 100 ? -9.121 3.336 -1.596 1.00 98.06 100 LEU A O 1
ATOM 787 N N . HIS A 1 101 ? -9.895 1.558 -0.474 1.00 98.44 101 HIS A N 1
ATOM 788 C CA . HIS A 1 101 ? -11.317 1.893 -0.606 1.00 98.44 101 HIS A CA 1
ATOM 789 C C . HIS A 1 101 ? -11.783 2.798 0.544 1.00 98.44 101 HIS A C 1
ATOM 791 O O . HIS A 1 101 ? -11.275 2.646 1.657 1.00 98.44 101 HIS A O 1
ATOM 797 N N . ARG A 1 102 ? -12.777 3.670 0.327 1.00 98.44 102 ARG A N 1
ATOM 798 C CA . ARG A 1 102 ? -13.332 4.580 1.351 1.00 98.44 102 ARG A CA 1
ATOM 799 C C . ARG A 1 102 ? -13.756 3.867 2.636 1.00 98.44 102 ARG A C 1
ATOM 801 O O . ARG A 1 102 ? -13.406 4.306 3.723 1.00 98.44 102 ARG A O 1
ATOM 808 N N . GLU A 1 103 ? -14.457 2.741 2.544 1.00 97.06 103 GLU A N 1
ATOM 809 C CA . GLU A 1 103 ? -14.867 2.004 3.753 1.00 97.06 103 GLU A CA 1
ATOM 810 C C . GLU A 1 103 ? -13.660 1.489 4.544 1.00 97.06 103 GLU A C 1
ATOM 812 O O . GLU A 1 103 ? -13.616 1.554 5.772 1.00 97.06 103 GLU A O 1
ATOM 817 N N . MET A 1 104 ? -12.637 1.017 3.830 1.00 97.00 104 MET A N 1
ATOM 818 C CA . MET A 1 104 ? -11.419 0.531 4.459 1.00 97.00 104 MET A CA 1
ATOM 819 C C . MET A 1 104 ? -10.586 1.677 5.036 1.00 97.00 104 MET A C 1
ATOM 821 O O . MET A 1 104 ? -9.950 1.509 6.076 1.00 97.00 104 MET A O 1
ATOM 825 N N . PHE A 1 105 ? -10.623 2.848 4.398 1.00 97.88 105 PHE A N 1
ATOM 826 C CA . PHE A 1 105 ? -10.094 4.088 4.948 1.00 97.88 105 PHE A CA 1
ATOM 827 C C . PHE A 1 105 ? -10.755 4.393 6.293 1.00 97.88 105 PHE A C 1
ATOM 829 O O . PHE A 1 105 ? -10.048 4.611 7.271 1.00 97.88 105 PHE A O 1
ATOM 836 N N . ASP A 1 106 ? -12.087 4.359 6.369 1.00 97.12 106 ASP A N 1
ATOM 837 C CA . ASP A 1 106 ? -12.833 4.679 7.592 1.00 97.12 106 ASP A CA 1
ATOM 838 C C . ASP A 1 106 ? -12.532 3.692 8.724 1.00 97.12 106 ASP A C 1
ATOM 840 O O . ASP A 1 106 ? -12.322 4.083 9.877 1.00 97.12 106 ASP A O 1
ATOM 844 N N . ILE A 1 107 ? -12.445 2.401 8.391 1.00 96.12 107 ILE A N 1
ATOM 845 C CA . ILE A 1 107 ? -12.028 1.368 9.341 1.00 96.12 107 ILE A CA 1
ATOM 846 C C . ILE A 1 107 ? -10.595 1.638 9.815 1.00 96.12 107 ILE A C 1
ATOM 848 O O . ILE A 1 107 ? -10.328 1.590 11.016 1.00 96.12 107 ILE A O 1
ATOM 852 N N . ALA A 1 108 ? -9.670 1.948 8.906 1.00 96.19 108 ALA A N 1
ATOM 853 C CA . ALA A 1 108 ? -8.278 2.223 9.245 1.00 96.19 108 ALA A CA 1
ATOM 854 C C . ALA A 1 108 ? -8.112 3.495 10.098 1.00 96.19 108 ALA A C 1
ATOM 856 O O . ALA A 1 108 ? -7.341 3.481 11.058 1.00 96.19 108 ALA A O 1
ATOM 857 N N . ASP A 1 109 ? -8.867 4.556 9.808 1.00 95.50 109 ASP A N 1
ATOM 858 C CA . ASP A 1 109 ? -8.849 5.824 10.545 1.00 95.50 109 ASP A CA 1
ATOM 859 C C . ASP A 1 109 ? -9.309 5.628 11.997 1.00 95.50 109 ASP A C 1
ATOM 861 O O . ASP A 1 109 ? -8.681 6.113 12.939 1.00 95.50 109 ASP A O 1
ATOM 865 N N . VAL A 1 110 ? -10.364 4.836 12.212 1.00 94.50 110 VAL A N 1
ATOM 866 C CA . VAL A 1 110 ? -10.910 4.607 13.557 1.00 94.50 110 VAL A CA 1
ATOM 867 C C . VAL A 1 110 ? -10.147 3.521 14.320 1.00 94.50 110 VAL A C 1
ATOM 869 O O . VAL A 1 110 ? -9.775 3.724 15.480 1.00 94.50 110 VAL A O 1
ATOM 872 N N . TYR A 1 111 ? -9.922 2.359 13.705 1.00 94.38 111 TYR A N 1
ATOM 873 C CA . TYR A 1 111 ? -9.424 1.151 14.381 1.00 94.38 111 TYR A CA 1
ATOM 874 C C . TYR A 1 111 ? -7.924 0.904 14.193 1.00 94.38 111 TYR A C 1
ATOM 876 O O . TYR A 1 111 ? -7.359 0.051 14.874 1.00 94.38 111 TYR A O 1
ATOM 884 N N . GLY A 1 112 ? -7.276 1.646 13.293 1.00 93.56 112 GLY A N 1
ATOM 885 C CA . GLY A 1 112 ? -5.826 1.629 13.084 1.00 93.56 112 GLY A CA 1
ATOM 886 C C . GLY A 1 112 ? -5.091 2.804 13.735 1.00 93.56 112 GLY A C 1
ATOM 887 O O . GLY A 1 112 ? -3.863 2.863 13.684 1.00 93.56 112 GLY A O 1
ATOM 888 N N . LYS A 1 113 ? -5.811 3.745 14.358 1.00 93.25 113 LYS A N 1
ATOM 889 C CA . LYS A 1 113 ? -5.257 4.998 14.895 1.00 93.25 113 LYS A CA 1
ATOM 890 C C . LYS A 1 113 ? -4.112 4.798 15.887 1.00 93.25 113 LYS A C 1
ATOM 892 O O . LYS A 1 113 ? -3.113 5.512 15.837 1.00 93.25 113 LYS A O 1
ATOM 897 N N . ASP A 1 114 ? -4.245 3.825 16.783 1.00 89.19 114 ASP A N 1
ATOM 898 C CA . ASP A 1 114 ? -3.209 3.461 17.753 1.00 89.19 114 ASP A CA 1
ATOM 899 C C . ASP A 1 114 ? -1.933 2.961 17.057 1.00 89.19 114 ASP A C 1
ATOM 901 O O . ASP A 1 114 ? -0.826 3.333 17.445 1.00 89.19 114 ASP A O 1
ATOM 905 N N . THR A 1 115 ? -2.090 2.179 15.991 1.00 88.38 115 THR A N 1
ATOM 906 C CA . THR A 1 115 ? -1.005 1.639 15.170 1.00 88.38 115 THR A CA 1
ATOM 907 C C . THR A 1 115 ? -0.293 2.761 14.422 1.00 88.38 115 THR A C 1
ATOM 909 O O . THR A 1 115 ? 0.930 2.850 14.500 1.00 88.38 115 THR A O 1
ATOM 912 N N . ILE A 1 116 ? -1.044 3.670 13.788 1.00 91.44 116 ILE A N 1
ATOM 913 C CA . ILE A 1 116 ? -0.493 4.856 13.115 1.00 91.44 116 ILE A CA 1
ATOM 914 C C . ILE A 1 116 ? 0.350 5.669 14.103 1.00 91.44 116 ILE A C 1
ATOM 916 O O . ILE A 1 116 ? 1.533 5.897 13.863 1.00 91.44 116 ILE A O 1
ATOM 920 N N . ILE A 1 117 ? -0.219 6.042 15.253 1.00 90.12 117 ILE A N 1
ATOM 921 C CA . ILE A 1 117 ? 0.475 6.853 16.266 1.00 90.12 117 ILE A CA 1
ATOM 922 C C . ILE A 1 117 ? 1.721 6.136 16.793 1.00 90.12 117 ILE A C 1
ATOM 924 O O . ILE A 1 117 ? 2.765 6.763 16.986 1.00 90.12 117 ILE A O 1
ATOM 928 N N . SER A 1 118 ? 1.619 4.826 17.027 1.00 87.88 118 SER A N 1
ATOM 929 C CA . SER A 1 118 ? 2.733 4.030 17.538 1.00 87.88 118 SER A CA 1
ATOM 930 C C . SER A 1 118 ? 3.901 4.018 16.559 1.00 87.88 118 SER A C 1
ATOM 932 O O . SER A 1 118 ? 5.030 4.260 16.975 1.00 87.88 118 SER A O 1
ATOM 934 N N . ILE A 1 119 ? 3.643 3.810 15.264 1.00 88.38 119 ILE A N 1
ATOM 935 C CA . ILE A 1 119 ? 4.696 3.819 14.236 1.00 88.38 119 ILE A CA 1
ATOM 936 C C . ILE A 1 119 ? 5.328 5.204 14.129 1.00 88.38 119 ILE A C 1
ATOM 938 O O . ILE A 1 119 ? 6.548 5.315 14.076 1.00 88.38 119 ILE A O 1
ATOM 942 N N . GLN A 1 120 ? 4.523 6.265 14.162 1.00 87.31 120 GLN A N 1
ATOM 943 C CA . GLN A 1 120 ? 5.043 7.628 14.067 1.00 87.31 120 GLN A CA 1
ATOM 944 C C . GLN A 1 120 ? 5.952 8.020 15.227 1.00 87.31 120 GLN A C 1
ATOM 946 O O . GLN A 1 120 ? 6.914 8.753 15.028 1.00 87.31 120 GLN A O 1
ATOM 951 N N . ARG A 1 121 ? 5.636 7.570 16.445 1.00 87.06 121 ARG A N 1
ATOM 952 C CA . ARG A 1 121 ? 6.379 7.966 17.650 1.00 87.06 121 ARG A CA 1
ATOM 953 C C . ARG A 1 121 ? 7.520 7.020 17.998 1.00 87.06 121 ARG A C 1
ATOM 955 O O . ARG A 1 121 ? 8.508 7.463 18.570 1.00 87.06 121 ARG A O 1
ATOM 962 N N . LEU A 1 122 ? 7.359 5.727 17.723 1.00 87.19 122 LEU A N 1
ATOM 963 C CA . LEU A 1 122 ? 8.262 4.669 18.191 1.00 87.19 122 LEU A CA 1
ATOM 964 C C . LEU A 1 122 ? 9.003 3.960 17.052 1.00 87.19 122 LEU A C 1
ATOM 966 O O . LEU A 1 122 ? 9.860 3.117 17.326 1.00 87.19 122 LEU A O 1
ATOM 970 N N . GLY A 1 123 ? 8.665 4.271 15.799 1.00 86.75 123 GLY A N 1
ATOM 971 C CA . GLY A 1 123 ? 9.188 3.591 14.621 1.00 86.75 123 GLY A CA 1
ATOM 972 C C . GLY A 1 123 ? 8.622 2.181 14.433 1.00 86.75 123 GLY A C 1
ATOM 973 O O . GLY A 1 123 ? 7.996 1.588 15.317 1.00 86.75 123 GLY A O 1
ATOM 974 N N . THR A 1 124 ? 8.863 1.617 13.252 1.00 81.31 124 THR A N 1
ATOM 975 C CA . THR A 1 124 ? 8.444 0.255 12.889 1.00 81.31 124 THR A CA 1
ATOM 976 C C . THR A 1 124 ? 9.213 -0.826 13.655 1.00 81.31 124 THR A C 1
ATOM 978 O O . THR A 1 124 ? 8.637 -1.866 13.977 1.00 81.31 124 THR A O 1
ATOM 981 N N . ASP A 1 125 ? 10.464 -0.565 14.044 1.00 83.75 125 ASP A N 1
ATOM 982 C CA . ASP A 1 125 ? 11.326 -1.502 14.789 1.00 83.75 125 ASP A CA 1
ATOM 983 C C . ASP A 1 125 ? 10.763 -1.897 16.164 1.00 83.75 125 ASP A C 1
ATOM 985 O O . ASP A 1 125 ? 11.085 -2.954 16.718 1.00 83.75 125 ASP A O 1
ATOM 989 N N . SER A 1 126 ? 9.897 -1.054 16.726 1.00 83.31 126 SER A N 1
ATOM 990 C CA . SER A 1 126 ? 9.260 -1.280 18.024 1.00 83.31 126 SER A CA 1
ATOM 991 C C . SER A 1 126 ? 8.035 -2.199 17.941 1.00 83.31 126 SER A C 1
ATOM 993 O O . SER A 1 126 ? 7.654 -2.805 18.950 1.00 83.31 126 SER A O 1
ATOM 995 N N . LEU A 1 127 ? 7.438 -2.362 16.752 1.00 80.94 127 LEU A N 1
ATOM 996 C CA . LEU A 1 127 ? 6.190 -3.109 16.561 1.00 80.94 127 LEU A CA 1
ATOM 997 C C . LEU A 1 127 ? 6.264 -4.572 17.033 1.00 80.94 127 LEU A C 1
ATOM 999 O O . LEU A 1 127 ? 5.358 -4.989 17.760 1.00 80.94 127 LEU A O 1
ATOM 1003 N N . PRO A 1 128 ? 7.315 -5.366 16.725 1.00 83.50 128 PRO A N 1
ATOM 1004 C CA . PRO A 1 128 ? 7.361 -6.765 17.153 1.00 83.50 128 PRO A CA 1
ATOM 1005 C C . PRO A 1 128 ? 7.332 -6.918 18.676 1.00 83.50 128 PRO A C 1
ATOM 1007 O O . PRO A 1 128 ? 6.645 -7.789 19.212 1.00 83.50 128 PRO A O 1
ATOM 1010 N N . LYS A 1 129 ? 8.039 -6.037 19.397 1.00 85.62 129 LYS A N 1
ATOM 1011 C CA . LYS A 1 129 ? 8.066 -6.042 20.866 1.00 85.62 129 LYS A CA 1
ATOM 1012 C C . LYS A 1 129 ? 6.704 -5.665 21.444 1.00 85.62 129 LYS A C 1
ATOM 1014 O O . LYS A 1 129 ? 6.252 -6.307 22.391 1.00 85.62 129 LYS A O 1
ATOM 1019 N N . MET A 1 130 ? 6.043 -4.665 20.860 1.00 84.00 130 MET A N 1
ATOM 1020 C CA . MET A 1 130 ? 4.696 -4.255 21.258 1.00 84.00 130 MET A CA 1
ATOM 1021 C C . MET A 1 130 ? 3.677 -5.378 21.062 1.00 84.00 130 MET A C 1
ATOM 1023 O O . MET A 1 130 ? 2.926 -5.677 21.988 1.00 84.00 130 MET A O 1
ATOM 1027 N N . PHE A 1 131 ? 3.674 -6.044 19.903 1.00 83.38 131 PHE A N 1
ATOM 1028 C CA . PHE A 1 131 ? 2.762 -7.160 19.646 1.00 83.38 131 PHE A CA 1
ATOM 1029 C C . PHE A 1 131 ? 3.028 -8.351 20.570 1.00 83.38 131 PHE A C 1
ATOM 1031 O O . PHE A 1 131 ? 2.083 -8.954 21.073 1.00 83.38 131 PHE A O 1
ATOM 1038 N N . ALA A 1 132 ? 4.295 -8.650 20.870 1.00 86.69 132 ALA A N 1
ATOM 1039 C CA . ALA A 1 132 ? 4.644 -9.694 21.829 1.00 86.69 132 ALA A CA 1
ATOM 1040 C C . ALA A 1 132 ? 4.167 -9.360 23.253 1.00 86.69 132 ALA A C 1
ATOM 1042 O O . ALA A 1 132 ? 3.634 -10.228 23.947 1.00 86.69 132 ALA A O 1
ATOM 1043 N N . LEU A 1 133 ? 4.335 -8.109 23.696 1.00 87.19 133 LEU A N 1
ATOM 1044 C CA . LEU A 1 133 ? 3.844 -7.656 24.998 1.00 87.19 133 LEU A CA 1
ATOM 1045 C C . LEU A 1 133 ? 2.317 -7.725 25.065 1.00 87.19 133 LEU A C 1
ATOM 1047 O O . LEU A 1 133 ? 1.779 -8.292 26.015 1.00 87.19 133 LEU A O 1
ATOM 1051 N N . LYS A 1 134 ? 1.635 -7.214 24.036 1.00 85.50 134 LYS A N 1
ATOM 1052 C CA . LYS A 1 134 ? 0.179 -7.291 23.907 1.00 85.50 134 LYS A CA 1
ATOM 1053 C C . LYS A 1 134 ? -0.299 -8.741 23.993 1.00 85.50 134 LYS A C 1
ATOM 1055 O O . LYS A 1 134 ? -1.126 -9.052 24.838 1.00 85.50 134 LYS A O 1
ATOM 1060 N N . GLY A 1 135 ? 0.299 -9.647 23.218 1.00 85.69 135 GLY A N 1
ATOM 1061 C CA . GLY A 1 135 ? -0.063 -11.065 23.233 1.00 85.69 135 GLY A CA 1
ATOM 1062 C C . GLY A 1 135 ? 0.072 -11.715 24.615 1.00 85.69 135 GLY A C 1
ATOM 1063 O O . GLY A 1 135 ? -0.767 -12.527 24.999 1.00 85.69 135 GLY A O 1
ATOM 1064 N N . ARG A 1 136 ? 1.080 -11.326 25.409 1.00 88.12 136 ARG A N 1
ATOM 1065 C CA . ARG A 1 136 ? 1.219 -11.790 26.803 1.00 88.12 136 ARG A CA 1
ATOM 1066 C C . ARG A 1 136 ? 0.106 -11.255 27.699 1.00 88.12 136 ARG A C 1
ATOM 1068 O O . ARG A 1 136 ? -0.429 -12.014 28.501 1.00 88.12 136 ARG A O 1
ATOM 1075 N N . VAL A 1 137 ? -0.233 -9.974 27.566 1.00 87.12 137 VAL A N 1
ATOM 1076 C CA . VAL A 1 137 ? -1.329 -9.347 28.320 1.00 87.12 137 VAL A CA 1
ATOM 1077 C C . VAL A 1 137 ? -2.659 -10.017 27.972 1.00 87.12 137 VAL A C 1
ATOM 1079 O O . VAL A 1 137 ? -3.379 -10.444 28.873 1.00 87.12 137 VAL A O 1
ATOM 1082 N N . ASP A 1 138 ? -2.945 -10.202 26.684 1.00 86.31 138 ASP A N 1
ATOM 1083 C CA . ASP A 1 138 ? -4.170 -10.838 26.190 1.00 86.31 138 ASP A CA 1
ATOM 1084 C C . ASP A 1 138 ? -4.298 -12.275 26.710 1.00 86.31 138 ASP A C 1
ATOM 1086 O O . ASP A 1 138 ? -5.362 -12.678 27.178 1.00 86.31 138 ASP A O 1
ATOM 1090 N N . ALA A 1 139 ? -3.202 -13.041 26.704 1.00 85.88 139 ALA A N 1
ATOM 1091 C CA . ALA A 1 139 ? -3.175 -14.419 27.195 1.00 85.88 139 ALA A CA 1
ATOM 1092 C C . ALA A 1 139 ? -3.479 -14.545 28.698 1.00 85.88 139 ALA A C 1
ATOM 1094 O O . ALA A 1 139 ? -3.930 -15.604 29.141 1.00 85.88 139 ALA A O 1
ATOM 1095 N N . VAL A 1 140 ? -3.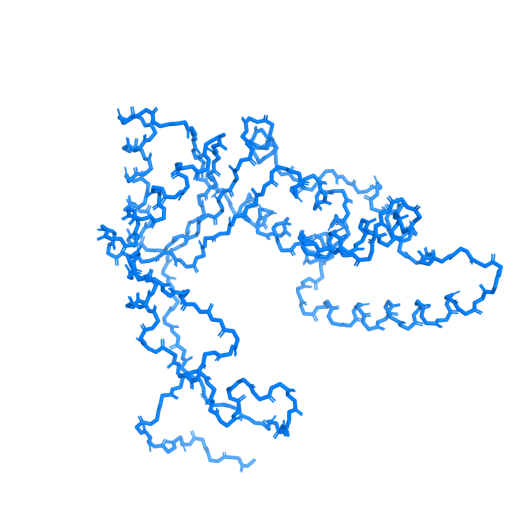222 -13.493 29.481 1.00 87.19 140 VAL A N 1
ATOM 1096 C CA . VAL A 1 140 ? -3.563 -13.433 30.908 1.00 87.19 140 VAL A CA 1
ATOM 1097 C C . VAL A 1 140 ? -5.002 -12.956 31.092 1.00 87.19 140 VAL A C 1
ATOM 1099 O O . VAL A 1 140 ? -5.780 -13.630 31.764 1.00 87.19 140 VAL A O 1
ATOM 1102 N N . LEU A 1 141 ? -5.378 -11.831 30.474 1.00 87.19 141 LEU A N 1
ATOM 1103 C CA . LEU A 1 141 ? -6.695 -11.214 30.663 1.00 87.19 141 LEU A CA 1
ATOM 1104 C C . LEU A 1 141 ? -7.834 -12.094 30.138 1.00 87.19 141 LEU A C 1
ATOM 1106 O O . LEU A 1 141 ? -8.856 -12.217 30.808 1.00 87.19 141 LEU A O 1
ATOM 1110 N N . ASN A 1 142 ? -7.647 -12.763 28.996 1.00 82.94 142 ASN A N 1
ATOM 1111 C CA . ASN A 1 142 ? -8.681 -13.614 28.399 1.00 82.94 142 ASN A CA 1
ATOM 1112 C C . ASN A 1 142 ? -8.938 -14.916 29.183 1.00 82.94 142 ASN A C 1
ATOM 1114 O O . ASN A 1 142 ? -9.918 -15.601 28.910 1.00 82.94 142 ASN A O 1
ATOM 1118 N N . LYS A 1 143 ? -8.087 -15.276 30.156 1.00 84.44 143 LYS A N 1
ATOM 1119 C CA . LYS A 1 143 ? -8.311 -16.437 31.040 1.00 84.44 143 LYS A CA 1
ATOM 1120 C C . LYS A 1 143 ? -9.164 -16.108 32.266 1.00 84.44 143 LYS A C 1
ATOM 1122 O O . LYS A 1 143 ? -9.560 -17.023 32.984 1.00 84.44 143 LYS A O 1
ATOM 1127 N N . LEU A 1 144 ? -9.417 -14.828 32.540 1.00 87.38 144 LEU A N 1
ATOM 1128 C CA . LEU A 1 144 ? -10.163 -14.399 33.719 1.00 87.38 144 LEU A CA 1
ATOM 1129 C C . LEU A 1 144 ? -11.669 -14.353 33.403 1.00 87.38 144 LEU A C 1
ATOM 1131 O O . LEU A 1 144 ? -12.086 -13.526 32.596 1.00 87.38 144 LEU A O 1
ATOM 1135 N N . PRO A 1 145 ? -12.511 -15.179 34.056 1.00 78.62 145 PRO A N 1
ATOM 1136 C CA . PRO A 1 145 ? -13.919 -15.355 33.678 1.00 78.62 145 PRO A CA 1
ATOM 1137 C C . PRO A 1 145 ? -14.808 -14.132 33.956 1.00 78.62 145 PRO A C 1
ATOM 1139 O O . PRO A 1 145 ? -15.912 -14.045 33.428 1.00 78.62 145 PRO A O 1
ATOM 1142 N N . LEU A 1 146 ? -14.348 -13.194 34.789 1.00 86.25 146 LEU A N 1
ATOM 1143 C CA . LEU A 1 146 ? -15.081 -11.972 35.141 1.00 86.25 146 LEU A CA 1
ATOM 1144 C C . LEU A 1 146 ? -14.771 -10.788 34.213 1.00 86.25 146 LEU A C 1
ATOM 1146 O O . LEU A 1 146 ? -15.440 -9.760 34.301 1.00 86.25 146 LEU A O 1
ATOM 1150 N N . LEU A 1 147 ? -13.752 -10.898 33.353 1.00 85.31 147 LEU A N 1
ATOM 1151 C CA . LEU A 1 147 ? -13.370 -9.823 32.442 1.00 85.31 147 LEU A CA 1
ATOM 1152 C C . LEU A 1 147 ? -14.016 -10.018 31.069 1.00 85.31 147 LEU A C 1
ATOM 1154 O O . LEU A 1 147 ? -14.162 -11.151 30.606 1.00 85.31 147 LEU A O 1
ATOM 1158 N N . PRO A 1 148 ? -14.396 -8.926 30.382 1.00 83.12 148 PRO A N 1
ATOM 1159 C CA . PRO A 1 148 ? -14.884 -9.037 29.020 1.00 83.12 148 PRO A CA 1
ATOM 1160 C C . PRO A 1 148 ? -13.761 -9.540 28.097 1.00 83.12 148 PRO A C 1
ATOM 1162 O O . PRO A 1 148 ? -12.595 -9.182 28.298 1.00 83.12 148 PRO A O 1
ATOM 1165 N N . PRO A 1 149 ? -14.095 -10.307 27.045 1.00 83.50 149 PRO A N 1
ATOM 1166 C CA . PRO A 1 149 ? -13.106 -10.736 26.068 1.00 83.50 149 PRO A CA 1
ATOM 1167 C C . PRO A 1 149 ? -12.481 -9.521 25.371 1.00 83.50 149 PRO A C 1
ATOM 1169 O O . PRO A 1 149 ? -13.164 -8.518 25.105 1.00 83.50 149 PRO A O 1
ATOM 1172 N N . TYR A 1 150 ? -11.186 -9.633 25.064 1.00 86.44 150 TYR A N 1
ATOM 1173 C CA . TYR A 1 150 ? -10.412 -8.603 24.360 1.00 86.44 150 TYR A CA 1
ATOM 1174 C C . TYR A 1 150 ? -10.366 -7.259 25.112 1.00 86.44 150 TYR A C 1
ATOM 1176 O O . TYR A 1 150 ? -10.454 -6.182 24.519 1.00 86.44 150 TYR A O 1
ATOM 1184 N N . LEU A 1 151 ? -10.277 -7.304 26.447 1.00 87.44 151 LEU A N 1
ATOM 1185 C CA . LEU A 1 151 ? -10.276 -6.107 27.295 1.00 87.44 151 LEU A CA 1
ATOM 1186 C C . LEU A 1 151 ? -9.141 -5.133 26.944 1.00 87.44 151 LEU A C 1
ATOM 1188 O O . LEU A 1 151 ? -9.374 -3.930 26.849 1.00 87.44 151 LEU A O 1
ATOM 1192 N N . SER A 1 152 ? -7.933 -5.645 26.724 1.00 86.81 152 SER A N 1
ATOM 1193 C CA . SER A 1 152 ? -6.782 -4.874 26.237 1.00 86.81 152 SER A CA 1
ATOM 1194 C C . SER A 1 152 ? -7.115 -4.122 24.950 1.00 86.81 152 SER A C 1
ATOM 1196 O O . SER A 1 152 ? -6.890 -2.915 24.870 1.00 86.81 152 SER A O 1
ATOM 1198 N N . ASP A 1 153 ? -7.725 -4.798 23.973 1.00 87.50 153 ASP A N 1
ATOM 1199 C CA . ASP A 1 153 ? -8.088 -4.188 22.703 1.00 87.50 153 ASP A CA 1
ATOM 1200 C C . ASP A 1 153 ? -9.128 -3.079 22.863 1.00 87.50 153 ASP A C 1
ATOM 1202 O O . ASP A 1 153 ? -9.029 -2.038 22.212 1.00 87.50 153 ASP A O 1
ATOM 1206 N N . ARG A 1 154 ? -10.100 -3.282 23.758 1.00 89.31 154 ARG A N 1
ATOM 1207 C CA . ARG A 1 154 ? -11.123 -2.285 24.101 1.00 89.31 154 ARG A CA 1
ATOM 1208 C C . ARG A 1 154 ? -10.513 -1.057 24.769 1.00 89.31 154 ARG A C 1
ATOM 1210 O O . ARG A 1 154 ? -10.895 0.061 24.432 1.00 89.31 154 ARG A O 1
ATOM 1217 N N . LEU A 1 155 ? -9.565 -1.253 25.685 1.00 89.88 155 LEU A N 1
ATOM 1218 C CA . LEU A 1 155 ? -8.867 -0.162 26.368 1.00 89.88 155 LEU A CA 1
ATOM 1219 C C . LEU A 1 155 ? -7.987 0.634 25.403 1.00 89.88 155 LEU A C 1
ATOM 1221 O O . LEU A 1 155 ? -8.033 1.862 25.424 1.00 89.88 155 LEU A O 1
ATOM 1225 N N . MET A 1 156 ? -7.243 -0.041 24.523 1.00 89.00 156 MET A N 1
ATOM 1226 C CA . MET A 1 156 ? -6.449 0.619 23.480 1.00 89.00 156 MET A CA 1
ATOM 1227 C C . MET A 1 156 ? -7.342 1.433 22.536 1.00 89.00 156 MET A C 1
ATOM 1229 O O . MET A 1 156 ? -7.054 2.600 22.275 1.00 89.00 156 MET A O 1
ATOM 1233 N N . GLN A 1 157 ? -8.469 0.862 22.094 1.00 92.06 157 GLN A N 1
ATOM 1234 C CA . GLN A 1 157 ? -9.431 1.564 21.242 1.00 92.06 157 GLN A CA 1
ATOM 1235 C C . GLN A 1 157 ? -10.095 2.748 21.953 1.00 92.06 157 GLN A C 1
ATOM 1237 O O . GLN A 1 157 ? -10.389 3.768 21.337 1.00 92.06 157 GLN A O 1
ATOM 1242 N N . PHE A 1 158 ? -10.371 2.630 23.250 1.00 90.88 158 PHE A N 1
ATOM 1243 C CA . PHE A 1 158 ? -10.885 3.751 24.026 1.00 90.88 158 PHE A CA 1
ATOM 1244 C C . PHE A 1 158 ? -9.826 4.853 24.162 1.00 90.88 158 PHE A C 1
ATOM 1246 O O . PHE A 1 158 ? -10.121 6.021 23.924 1.00 90.88 158 PHE A O 1
ATOM 1253 N N . GLY A 1 159 ? -8.580 4.472 24.455 1.00 90.06 159 GLY A N 1
ATOM 1254 C CA . GLY A 1 159 ? -7.434 5.375 24.539 1.00 90.06 159 GLY A CA 1
ATOM 1255 C C . GLY A 1 159 ? -7.163 6.136 23.238 1.00 90.06 159 GLY A C 1
ATOM 1256 O O . GLY A 1 159 ? -6.851 7.326 23.274 1.00 90.06 159 GLY A O 1
ATOM 1257 N N . SER A 1 160 ? -7.343 5.492 22.079 1.00 89.44 160 SER A N 1
ATOM 1258 C CA . SER A 1 160 ? -7.099 6.111 20.767 1.00 89.44 160 SER A CA 1
ATOM 1259 C C . SER A 1 160 ? -8.000 7.332 20.492 1.00 89.44 160 SER A C 1
ATOM 1261 O O . SER A 1 160 ? -7.616 8.240 19.745 1.00 89.44 160 SER A O 1
ATOM 1263 N N . LYS A 1 161 ? -9.168 7.414 21.148 1.00 88.56 161 LYS A N 1
ATOM 1264 C CA . LYS A 1 161 ? -10.113 8.537 21.020 1.00 88.56 161 LYS A CA 1
ATOM 1265 C C . LYS A 1 161 ? -9.579 9.855 21.582 1.00 88.56 161 LYS A C 1
ATOM 1267 O O . LYS A 1 161 ? -10.014 10.903 21.125 1.00 88.56 161 LYS A O 1
ATOM 1272 N N . PHE A 1 162 ? -8.636 9.819 22.527 1.00 91.06 162 PHE A N 1
ATOM 1273 C CA . PHE A 1 162 ? -8.064 11.031 23.134 1.00 91.06 162 PHE A CA 1
ATOM 1274 C C . PHE A 1 162 ? -6.978 11.691 22.284 1.00 91.06 162 PHE A C 1
ATOM 1276 O O . PHE A 1 162 ? -6.566 12.814 22.564 1.00 91.06 162 PHE A O 1
ATOM 1283 N N . PHE A 1 163 ? -6.492 11.004 21.254 1.00 89.19 163 PHE A N 1
ATOM 1284 C CA . PHE A 1 163 ? -5.527 11.587 20.333 1.00 89.19 163 PHE A CA 1
ATOM 1285 C C . PHE A 1 163 ? -6.240 12.461 19.305 1.00 89.19 163 PHE A C 1
ATOM 1287 O O . PHE A 1 163 ? -7.381 12.183 18.931 1.00 89.19 163 PHE A O 1
ATOM 1294 N N . SER A 1 164 ? -5.552 13.488 18.805 1.00 89.75 164 SER A N 1
ATOM 1295 C CA . SER A 1 164 ? -6.068 14.326 17.725 1.00 89.75 164 SER A CA 1
ATOM 1296 C C . SER A 1 164 ? -6.343 13.504 16.469 1.00 89.75 164 SER A C 1
ATOM 1298 O O . SER A 1 164 ? -5.931 12.342 16.347 1.00 89.75 164 SER A O 1
ATOM 1300 N N . ASP A 1 165 ? -7.017 14.130 15.518 1.00 90.44 165 ASP A N 1
ATOM 1301 C CA . ASP A 1 165 ? -7.020 13.650 14.150 1.00 90.44 165 ASP A CA 1
ATOM 1302 C C . ASP A 1 165 ? -5.581 13.420 13.660 1.00 90.44 165 ASP A C 1
ATOM 1304 O O . ASP A 1 165 ? -4.680 14.214 13.948 1.00 90.44 165 ASP A O 1
ATOM 1308 N N . GLN A 1 166 ? -5.359 12.276 13.017 1.00 92.12 166 GLN A N 1
ATOM 1309 C CA . GLN A 1 166 ? -4.062 11.886 12.479 1.00 92.12 166 GLN A CA 1
ATOM 1310 C C . GLN A 1 166 ? -3.990 12.065 10.966 1.00 92.12 166 GLN A C 1
ATOM 1312 O O . GLN A 1 166 ? -2.895 11.936 10.428 1.00 92.12 166 GLN A O 1
ATOM 1317 N N . ILE A 1 167 ? -5.109 12.323 10.292 1.00 95.25 167 ILE A N 1
ATOM 1318 C CA . ILE A 1 167 ? -5.190 12.351 8.837 1.00 95.25 167 ILE A CA 1
ATOM 1319 C C . ILE A 1 167 ? -5.158 13.804 8.350 1.00 95.25 167 ILE A C 1
ATOM 1321 O O . ILE A 1 167 ? -5.961 14.613 8.817 1.00 95.25 167 ILE A O 1
ATOM 1325 N N . PRO A 1 168 ? -4.265 14.156 7.407 1.00 96.50 168 PRO A N 1
ATOM 1326 C CA . PRO A 1 168 ? -4.227 15.492 6.823 1.00 96.50 168 PRO A CA 1
ATOM 1327 C C . PRO A 1 168 ? -5.554 15.880 6.163 1.00 96.50 168 PRO A C 1
ATOM 1329 O O . PRO A 1 168 ? -6.246 15.046 5.572 1.00 96.50 168 PRO A O 1
ATOM 1332 N N . SER A 1 169 ? -5.896 17.167 6.222 1.00 97.00 169 SER A N 1
ATOM 1333 C CA . SER A 1 169 ? -7.165 17.693 5.698 1.00 97.00 169 SER A CA 1
ATOM 1334 C C . SER A 1 169 ? -7.334 17.475 4.191 1.00 97.00 169 SER A C 1
ATOM 1336 O O . SER A 1 169 ? -8.446 17.211 3.732 1.00 97.00 169 SER A O 1
ATOM 1338 N N . SER A 1 170 ? -6.246 17.526 3.421 1.00 97.12 170 SER A N 1
ATOM 1339 C CA . SER A 1 170 ? -6.222 17.221 1.985 1.00 97.12 170 SER A CA 1
ATOM 1340 C C . SER A 1 170 ? -6.655 15.779 1.705 1.00 97.12 170 SER A C 1
ATOM 1342 O O . SER A 1 170 ? -7.537 15.540 0.881 1.00 97.12 170 SER A O 1
ATOM 1344 N N . ILE A 1 171 ? -6.114 14.823 2.461 1.00 98.06 171 ILE A N 1
ATOM 1345 C CA . ILE A 1 171 ? -6.450 13.400 2.364 1.00 98.06 171 ILE A CA 1
ATOM 1346 C C . ILE A 1 171 ? -7.900 13.144 2.797 1.00 98.06 171 ILE A C 1
ATOM 1348 O O . ILE A 1 171 ? -8.607 12.385 2.134 1.00 98.06 171 ILE A O 1
ATOM 1352 N N . ARG A 1 172 ? -8.391 13.822 3.847 1.00 97.50 172 ARG A N 1
ATOM 1353 C CA . ARG A 1 172 ? -9.815 13.758 4.233 1.00 97.50 172 ARG A CA 1
ATOM 1354 C C . ARG A 1 172 ? -10.741 14.290 3.148 1.00 97.50 172 ARG A C 1
ATOM 1356 O O . ARG A 1 172 ? -11.717 13.632 2.810 1.00 97.50 172 ARG A O 1
ATOM 1363 N N . THR A 1 173 ? -10.389 15.426 2.553 1.00 98.19 173 THR A N 1
ATOM 1364 C CA . THR A 1 173 ? -11.147 16.005 1.435 1.00 98.19 173 THR A CA 1
ATOM 1365 C C . THR A 1 173 ? -11.247 15.011 0.280 1.00 98.19 173 THR A C 1
ATOM 1367 O O . THR A 1 173 ? -12.315 14.836 -0.303 1.00 98.19 173 THR A O 1
ATOM 1370 N N . TYR A 1 174 ? -10.152 14.309 -0.025 1.00 98.00 174 TYR A N 1
ATOM 1371 C CA . TYR A 1 174 ? -10.159 13.251 -1.031 1.00 98.00 174 TYR A CA 1
ATOM 1372 C C . TYR A 1 174 ? -11.052 12.077 -0.634 1.00 98.00 174 TYR A C 1
ATOM 1374 O O . TYR A 1 174 ? -11.834 11.632 -1.468 1.00 98.00 174 TYR A O 1
ATOM 1382 N N . ARG A 1 175 ? -10.978 11.601 0.616 1.00 98.12 175 ARG A N 1
ATOM 1383 C CA . ARG A 1 175 ? -11.866 10.551 1.147 1.00 98.12 175 ARG A CA 1
ATOM 1384 C C . ARG A 1 175 ? -13.343 10.914 1.001 1.00 98.12 175 ARG A C 1
ATOM 1386 O O . ARG A 1 175 ? -14.152 10.064 0.635 1.00 98.12 175 ARG A O 1
ATOM 1393 N N . ASP A 1 176 ? -13.700 12.166 1.271 1.00 98.38 176 ASP A N 1
ATOM 1394 C CA . ASP A 1 176 ? -15.086 12.630 1.171 1.00 98.38 176 ASP A CA 1
ATOM 1395 C C . ASP A 1 176 ? -15.550 12.732 -0.290 1.00 98.38 176 ASP A C 1
ATOM 1397 O O . ASP A 1 176 ? -16.705 12.437 -0.596 1.00 98.38 176 ASP A O 1
ATOM 1401 N N . LYS A 1 177 ? -14.648 13.103 -1.207 1.00 98.44 177 LYS A N 1
ATOM 1402 C CA . LYS A 1 177 ? -14.951 13.293 -2.634 1.00 98.44 177 LYS A CA 1
ATOM 1403 C C . LYS A 1 177 ? -14.956 11.993 -3.448 1.00 98.44 177 LYS A C 1
ATOM 1405 O O . LYS A 1 177 ? -15.752 11.866 -4.378 1.00 98.44 177 LYS A O 1
ATOM 1410 N N . TYR A 1 178 ? -14.080 11.045 -3.115 1.00 98.75 178 TYR A N 1
ATOM 1411 C CA . TYR A 1 178 ? -13.789 9.865 -3.935 1.00 98.75 178 TYR A CA 1
ATOM 1412 C C . TYR A 1 178 ? -13.908 8.562 -3.149 1.00 98.75 178 TYR A C 1
ATOM 1414 O O . TYR A 1 178 ? -13.591 8.523 -1.963 1.00 98.75 178 TYR A O 1
ATOM 1422 N N . GLU A 1 179 ? -14.413 7.515 -3.792 1.00 98.75 179 GLU A N 1
ATOM 1423 C CA . GLU A 1 179 ? -14.587 6.186 -3.197 1.00 98.75 179 GLU A CA 1
ATOM 1424 C C . GLU A 1 179 ? -13.316 5.329 -3.291 1.00 98.75 179 GLU A C 1
ATOM 1426 O O . GLU A 1 179 ? -12.974 4.588 -2.365 1.00 98.75 179 GLU A O 1
ATOM 1431 N N . HIS A 1 180 ? -12.591 5.455 -4.400 1.00 98.81 180 HIS A N 1
ATOM 1432 C CA . HIS A 1 180 ? -11.381 4.703 -4.687 1.00 98.81 180 HIS A CA 1
ATOM 1433 C C . HIS A 1 180 ? -10.156 5.605 -4.578 1.00 98.81 180 HIS A C 1
ATOM 1435 O O . HIS A 1 180 ? -10.092 6.662 -5.209 1.00 98.81 180 HIS A O 1
ATOM 1441 N N . HIS A 1 181 ? -9.152 5.157 -3.826 1.00 98.75 181 HIS A N 1
ATOM 1442 C CA . HIS A 1 181 ? -7.887 5.862 -3.661 1.00 98.75 181 HIS A CA 1
ATOM 1443 C C . HIS A 1 181 ? -6.714 5.013 -4.143 1.00 98.75 181 HIS A C 1
ATOM 1445 O O . HIS A 1 181 ? -6.659 3.806 -3.894 1.00 98.75 181 HIS A O 1
ATOM 1451 N N . LEU A 1 182 ? -5.751 5.662 -4.793 1.00 98.81 182 LEU A N 1
ATOM 1452 C CA . LEU A 1 182 ? -4.470 5.078 -5.174 1.00 98.81 182 LEU A CA 1
ATOM 1453 C C . LEU A 1 182 ? -3.339 5.976 -4.659 1.00 98.81 182 LEU A C 1
ATOM 1455 O O . LEU A 1 182 ? -3.229 7.137 -5.049 1.00 98.81 182 LEU A O 1
ATOM 1459 N N . ILE A 1 183 ? -2.495 5.424 -3.788 1.00 98.69 183 ILE A N 1
ATOM 1460 C CA . ILE A 1 183 ? -1.277 6.066 -3.287 1.00 98.69 183 ILE A CA 1
ATOM 1461 C C . ILE A 1 183 ? -0.127 5.581 -4.166 1.00 98.69 183 ILE A C 1
ATOM 1463 O O . ILE A 1 183 ? 0.285 4.421 -4.079 1.00 98.69 183 ILE A O 1
ATOM 1467 N N . LEU A 1 184 ? 0.362 6.454 -5.042 1.00 98.69 184 LEU A N 1
ATOM 1468 C CA . LEU A 1 184 ? 1.335 6.111 -6.072 1.00 98.69 184 LEU A CA 1
ATOM 1469 C C . LEU A 1 184 ? 2.673 6.793 -5.787 1.00 98.69 184 LEU A C 1
ATOM 1471 O O . LEU A 1 184 ? 2.756 8.020 -5.810 1.00 98.69 184 LEU A O 1
ATOM 1475 N N . LYS A 1 185 ? 3.723 6.009 -5.535 1.00 98.62 185 LYS A N 1
ATOM 1476 C CA . LYS A 1 185 ? 5.088 6.509 -5.332 1.00 98.62 185 LYS A CA 1
ATOM 1477 C C . LYS A 1 185 ? 5.917 6.292 -6.591 1.00 98.62 185 LYS A C 1
ATOM 1479 O O . LYS A 1 185 ? 6.090 5.157 -7.039 1.00 98.62 185 LYS A O 1
ATOM 1484 N N . MET A 1 186 ? 6.432 7.389 -7.129 1.00 98.31 186 MET A N 1
ATOM 1485 C CA . MET A 1 186 ? 7.302 7.421 -8.300 1.00 98.31 186 MET A CA 1
ATOM 1486 C C . MET A 1 186 ? 8.670 7.977 -7.929 1.00 98.31 186 MET A C 1
ATOM 1488 O O . MET A 1 186 ? 8.779 8.780 -6.999 1.00 98.31 186 MET A O 1
ATOM 1492 N N . SER A 1 187 ? 9.671 7.621 -8.730 1.00 97.62 187 SER A N 1
ATOM 1493 C CA . SER A 1 187 ? 11.046 8.075 -8.535 1.00 97.62 187 SER A CA 1
ATOM 1494 C C . SER A 1 187 ? 11.680 8.601 -9.807 1.00 97.62 187 SER A C 1
ATOM 1496 O O . SER A 1 187 ? 11.311 8.211 -10.919 1.00 97.62 187 SER A O 1
ATOM 1498 N N . ASP A 1 188 ? 12.621 9.525 -9.619 1.00 97.38 188 ASP A N 1
ATOM 1499 C CA . ASP A 1 188 ? 13.413 10.173 -10.660 1.00 97.38 188 ASP A CA 1
ATOM 1500 C C . ASP A 1 188 ? 12.560 10.609 -11.872 1.00 97.38 188 ASP A C 1
ATOM 1502 O O . ASP A 1 188 ? 11.601 11.373 -11.729 1.00 97.38 188 ASP A O 1
ATOM 1506 N N . GLY A 1 189 ? 12.890 10.135 -13.078 1.00 96.69 189 GLY A N 1
ATOM 1507 C CA . GLY A 1 189 ? 12.177 10.488 -14.310 1.00 96.69 189 GLY A CA 1
ATOM 1508 C C . GLY A 1 189 ? 10.716 10.026 -14.350 1.00 96.69 189 GLY A C 1
ATOM 1509 O O . GLY A 1 189 ? 9.917 10.615 -15.076 1.00 96.69 189 GLY A O 1
ATOM 1510 N N . GLY A 1 190 ? 10.344 9.024 -13.546 1.00 97.62 190 GLY A N 1
ATOM 1511 C CA . GLY A 1 190 ? 8.975 8.513 -13.472 1.00 97.62 190 GLY A CA 1
ATOM 1512 C C . GLY A 1 190 ? 7.984 9.499 -12.852 1.00 97.62 190 GLY A C 1
ATOM 1513 O O . GLY A 1 190 ? 6.784 9.399 -13.099 1.00 97.62 190 GLY A O 1
ATOM 1514 N N . ILE A 1 191 ? 8.468 10.475 -12.077 1.00 98.38 191 ILE A N 1
ATOM 1515 C CA . ILE A 1 191 ? 7.618 11.472 -11.412 1.00 98.38 191 ILE A CA 1
ATOM 1516 C C . ILE A 1 191 ? 6.898 12.339 -12.451 1.00 98.38 191 ILE A C 1
ATOM 1518 O O . ILE A 1 191 ? 5.674 12.460 -12.425 1.00 98.38 191 ILE A O 1
ATOM 1522 N N . GLU A 1 192 ? 7.649 12.931 -13.379 1.00 98.19 192 GLU A N 1
ATOM 1523 C CA . GLU A 1 192 ? 7.084 13.825 -14.397 1.00 98.19 192 GLU A CA 1
ATOM 1524 C C . GLU A 1 192 ? 6.321 13.056 -15.481 1.00 98.19 192 GLU A C 1
ATOM 1526 O O . GLU A 1 192 ? 5.300 13.530 -15.983 1.00 98.19 192 GLU A O 1
ATOM 1531 N N . GLU A 1 193 ? 6.761 11.834 -15.787 1.00 97.75 193 GLU A N 1
ATOM 1532 C CA . GLU A 1 193 ? 6.077 10.921 -16.703 1.00 97.75 193 GLU A CA 1
ATOM 1533 C C . GLU A 1 193 ? 4.642 10.627 -16.238 1.00 97.75 193 GLU A C 1
ATOM 1535 O O . GLU A 1 193 ? 3.682 10.827 -16.986 1.00 97.75 193 GLU A O 1
ATOM 1540 N N . VAL A 1 194 ? 4.476 10.243 -14.970 1.00 97.94 194 VAL A N 1
ATOM 1541 C CA . VAL A 1 194 ? 3.154 9.940 -14.415 1.00 97.94 194 VAL A CA 1
ATOM 1542 C C . VAL A 1 194 ? 2.314 11.195 -14.203 1.00 97.94 194 VAL A C 1
ATOM 1544 O O . VAL A 1 194 ? 1.120 11.158 -14.484 1.00 97.94 194 VAL A O 1
ATOM 1547 N N . LYS A 1 195 ? 2.889 12.328 -13.775 1.00 98.25 195 LYS A N 1
ATOM 1548 C CA . LYS A 1 195 ? 2.126 13.589 -13.684 1.00 98.25 195 LYS A CA 1
ATOM 1549 C C . LYS A 1 195 ? 1.541 13.997 -15.033 1.00 98.25 195 LYS A C 1
ATOM 1551 O O . LYS A 1 195 ? 0.384 14.404 -15.091 1.00 98.25 195 LYS A O 1
ATOM 1556 N N . THR A 1 196 ? 2.321 13.858 -16.106 1.00 98.25 196 THR A N 1
ATOM 1557 C CA . THR A 1 196 ? 1.870 14.151 -17.473 1.00 98.25 196 THR A CA 1
ATOM 1558 C C . THR A 1 196 ? 0.729 13.221 -17.878 1.00 98.25 196 THR A C 1
ATOM 1560 O O . THR A 1 196 ? -0.297 13.687 -18.372 1.00 98.25 196 THR A O 1
ATOM 1563 N N . LEU A 1 197 ? 0.865 11.917 -17.607 1.00 98.38 197 LEU A N 1
ATOM 1564 C CA . LEU A 1 197 ? -0.193 10.939 -17.859 1.00 98.38 197 LEU A CA 1
ATOM 1565 C C . LEU A 1 197 ? -1.481 11.282 -17.094 1.00 98.38 197 LEU A C 1
ATOM 1567 O O . LEU A 1 197 ? -2.548 11.346 -17.698 1.00 98.38 197 LEU A O 1
ATOM 1571 N N . LEU A 1 198 ? -1.400 11.537 -15.786 1.00 98.44 198 LEU A N 1
ATOM 1572 C CA . LEU A 1 198 ? -2.572 11.858 -14.965 1.00 98.44 198 LEU A CA 1
ATOM 1573 C C . LEU A 1 198 ? -3.229 13.174 -15.395 1.00 98.44 198 LEU A C 1
ATOM 1575 O O . LEU A 1 198 ? -4.454 13.244 -15.479 1.00 98.44 198 LEU A O 1
ATOM 1579 N N . ALA A 1 199 ? -2.436 14.198 -15.724 1.00 98.00 199 ALA A N 1
ATOM 1580 C CA . ALA A 1 199 ? -2.955 15.457 -16.247 1.00 98.00 199 ALA A CA 1
ATOM 1581 C C . ALA A 1 199 ? -3.715 15.246 -17.562 1.00 98.00 199 ALA A C 1
ATOM 1583 O O . ALA A 1 199 ? -4.817 15.769 -17.708 1.00 98.00 199 ALA A O 1
ATOM 1584 N N . LYS A 1 200 ? -3.186 14.432 -18.483 1.00 98.31 200 LYS A N 1
ATOM 1585 C CA . LYS A 1 200 ? -3.895 14.062 -19.712 1.00 98.31 200 LYS A CA 1
ATOM 1586 C C . LYS A 1 200 ? -5.215 13.349 -19.400 1.00 98.31 200 LYS A C 1
ATOM 1588 O O . LYS A 1 200 ? -6.261 13.755 -19.900 1.00 98.31 200 LYS A O 1
ATOM 1593 N N . LEU A 1 201 ? -5.186 12.324 -18.546 1.00 98.31 201 LEU A N 1
ATOM 1594 C CA . LEU A 1 201 ? -6.368 11.517 -18.218 1.00 98.31 201 LEU A CA 1
ATOM 1595 C C . LEU A 1 201 ? -7.491 12.350 -17.571 1.00 98.31 201 LEU A C 1
ATOM 1597 O O . LEU A 1 201 ? -8.647 12.245 -17.980 1.00 98.31 201 LEU A O 1
ATOM 1601 N N . PHE A 1 202 ? -7.170 13.205 -16.599 1.00 98.25 202 PHE A N 1
ATOM 1602 C CA . PHE A 1 202 ? -8.182 13.973 -15.864 1.00 98.25 202 PHE A CA 1
ATOM 1603 C C . PHE A 1 202 ? -8.546 15.307 -16.532 1.00 98.25 202 PHE A C 1
ATOM 1605 O O . PHE A 1 202 ? -9.714 15.700 -16.541 1.00 98.25 202 PHE A O 1
ATOM 1612 N N . ASN A 1 203 ? -7.585 16.014 -17.137 1.00 97.38 203 ASN A N 1
ATOM 1613 C CA . ASN A 1 203 ? -7.832 17.353 -17.681 1.00 97.38 203 ASN A CA 1
ATOM 1614 C C . ASN A 1 203 ? -8.193 17.350 -19.165 1.00 97.38 203 ASN A C 1
ATOM 1616 O O . ASN A 1 203 ? -9.019 18.174 -19.563 1.00 97.38 203 ASN A O 1
ATOM 1620 N N . GLU A 1 204 ? -7.605 16.468 -19.974 1.00 97.19 204 GLU A N 1
ATOM 1621 C CA . GLU A 1 204 ? -7.856 16.412 -21.421 1.00 97.19 204 GLU A CA 1
ATOM 1622 C C . GLU A 1 204 ? -8.934 15.378 -21.755 1.00 97.19 204 GLU A C 1
ATOM 1624 O O . GLU A 1 204 ? -9.938 15.723 -22.374 1.00 97.19 204 GLU A O 1
ATOM 1629 N N . GLU A 1 205 ? -8.769 14.134 -21.291 1.00 97.75 205 GLU A N 1
ATOM 1630 C CA . GLU A 1 205 ? -9.722 13.033 -21.520 1.00 97.75 205 GLU A CA 1
ATOM 1631 C C . GLU A 1 205 ? -10.949 13.099 -20.589 1.00 97.75 205 GLU A C 1
ATOM 1633 O O . GLU A 1 205 ? -11.934 12.405 -20.832 1.00 97.75 205 GLU A O 1
ATOM 1638 N N . LYS A 1 206 ? -10.923 13.966 -19.563 1.00 97.62 206 LYS A N 1
ATOM 1639 C CA . LYS A 1 206 ? -12.033 14.213 -18.621 1.00 97.62 206 LYS A CA 1
ATOM 1640 C C . LYS A 1 206 ? -12.542 12.954 -17.903 1.00 97.62 206 LYS A C 1
ATOM 1642 O O . LYS A 1 206 ? -13.740 12.837 -17.647 1.00 97.62 206 LYS A O 1
ATOM 1647 N N . LEU A 1 207 ? -11.646 12.025 -17.565 1.00 98.12 207 LEU A N 1
ATOM 1648 C CA . LEU A 1 207 ? -11.996 10.887 -16.710 1.00 98.12 207 LEU A CA 1
ATOM 1649 C C . LEU A 1 207 ? -12.364 11.356 -15.294 1.00 98.12 207 LEU A C 1
ATOM 1651 O O . LEU A 1 207 ? -11.849 12.370 -14.822 1.00 98.12 207 LEU A O 1
ATOM 1655 N N . ASP A 1 208 ? -13.236 10.611 -14.608 1.00 98.19 208 ASP A N 1
ATOM 1656 C CA . ASP A 1 208 ? -13.602 10.919 -13.222 1.00 98.19 208 ASP A CA 1
ATOM 1657 C C . ASP A 1 208 ? -12.401 10.738 -12.289 1.00 98.19 208 ASP A C 1
ATOM 1659 O O . ASP A 1 208 ? -11.756 9.687 -12.269 1.00 98.19 208 ASP A O 1
ATOM 1663 N N . GLY A 1 209 ? -12.118 11.760 -11.492 1.00 98.12 209 GLY A N 1
ATOM 1664 C CA . GLY A 1 209 ? -11.055 11.731 -10.503 1.00 98.12 209 GLY A CA 1
ATOM 1665 C C . GLY A 1 209 ? -10.176 12.969 -10.523 1.00 98.12 209 GLY A C 1
ATOM 1666 O O . GLY A 1 209 ? -10.404 13.922 -11.266 1.00 98.12 209 GLY A O 1
ATOM 1667 N N . ASP A 1 210 ? -9.194 12.968 -9.632 1.00 98.50 210 ASP A N 1
ATOM 1668 C CA . ASP A 1 210 ? -8.153 13.988 -9.535 1.00 98.50 210 ASP A CA 1
ATOM 1669 C C . ASP A 1 210 ? -6.950 13.420 -8.765 1.00 98.50 210 ASP A C 1
ATOM 1671 O O . ASP A 1 210 ? -7.012 12.311 -8.215 1.00 98.50 210 ASP A O 1
ATOM 1675 N N . PHE A 1 211 ? -5.858 14.174 -8.701 1.00 98.50 211 PHE A N 1
ATOM 1676 C CA . PHE A 1 211 ? -4.702 13.832 -7.885 1.00 98.50 211 PHE A CA 1
ATOM 1677 C C . PHE A 1 211 ? -4.065 15.053 -7.218 1.00 98.50 211 PHE A C 1
ATOM 1679 O O . PHE A 1 211 ? -4.063 16.160 -7.750 1.00 98.50 211 PHE A O 1
ATOM 1686 N N . ILE A 1 212 ? -3.444 14.829 -6.060 1.00 98.19 212 ILE A N 1
ATOM 1687 C CA . ILE A 1 212 ? -2.538 15.797 -5.433 1.00 98.19 212 ILE A CA 1
ATOM 1688 C C . ILE A 1 212 ? -1.111 15.270 -5.419 1.00 98.19 212 ILE A C 1
ATOM 1690 O O . ILE A 1 212 ? -0.859 14.070 -5.303 1.00 98.19 212 ILE A O 1
ATOM 1694 N N . THR A 1 213 ? -0.164 16.200 -5.501 1.00 98.44 213 THR A N 1
ATOM 1695 C CA . THR A 1 213 ? 1.241 15.929 -5.199 1.00 98.44 213 THR A CA 1
ATOM 1696 C C . THR A 1 213 ? 1.434 16.082 -3.697 1.00 98.44 213 THR A C 1
ATOM 1698 O O . THR A 1 213 ? 1.335 17.194 -3.185 1.00 98.44 213 THR A O 1
ATOM 1701 N N . CYS A 1 214 ? 1.667 14.973 -2.995 1.00 98.56 214 CYS A N 1
ATOM 1702 C CA . CYS A 1 214 ? 1.786 14.983 -1.542 1.00 98.56 214 CYS A CA 1
ATOM 1703 C C . CYS A 1 214 ? 3.065 15.684 -1.081 1.00 98.56 214 CYS A C 1
ATOM 1705 O O . CYS A 1 214 ? 4.145 15.440 -1.623 1.00 98.56 214 CYS A O 1
ATOM 1707 N N . ASN A 1 215 ? 2.971 16.472 -0.017 1.00 98.19 215 ASN A N 1
ATOM 1708 C CA . ASN A 1 215 ? 4.140 16.790 0.798 1.00 98.19 215 ASN A CA 1
ATOM 1709 C C . ASN A 1 215 ? 4.579 15.565 1.637 1.00 98.19 215 ASN A C 1
ATOM 1711 O O . ASN A 1 215 ? 3.925 14.517 1.635 1.00 98.19 215 ASN A O 1
ATOM 1715 N N . GLU A 1 216 ? 5.697 15.686 2.356 1.00 96.19 216 GLU A N 1
ATOM 1716 C CA . GLU A 1 216 ? 6.263 14.587 3.155 1.00 96.19 216 GLU A CA 1
ATOM 1717 C C . GLU A 1 216 ? 5.293 14.055 4.224 1.00 96.19 216 GLU A C 1
ATOM 1719 O O . GLU A 1 216 ? 5.187 12.842 4.423 1.00 96.19 216 GLU A O 1
ATOM 1724 N N . GLU A 1 217 ? 4.554 14.945 4.892 1.00 95.50 217 GLU A N 1
ATOM 1725 C CA . GLU A 1 217 ? 3.581 14.566 5.917 1.00 95.50 217 GLU A CA 1
ATOM 1726 C C . GLU A 1 217 ? 2.393 13.822 5.300 1.00 95.50 217 GLU A C 1
ATOM 1728 O O . GLU A 1 217 ? 2.016 12.755 5.785 1.00 95.50 217 GLU A O 1
ATOM 1733 N N . GLU A 1 218 ? 1.835 14.341 4.206 1.00 98.12 218 GLU A N 1
ATOM 1734 C CA . GLU A 1 218 ? 0.725 13.720 3.479 1.00 98.12 218 GLU A CA 1
ATOM 1735 C C . GLU A 1 218 ? 1.085 12.322 2.983 1.00 98.12 218 GLU A C 1
ATOM 1737 O O . GLU A 1 218 ? 0.329 11.377 3.212 1.00 98.12 218 GLU A O 1
ATOM 1742 N N . ALA A 1 219 ? 2.262 12.174 2.370 1.00 97.56 219 ALA A N 1
ATOM 1743 C CA . ALA A 1 219 ? 2.749 10.892 1.882 1.00 97.56 219 ALA A CA 1
ATOM 1744 C C . ALA A 1 219 ? 2.919 9.893 3.036 1.00 97.56 219 ALA A C 1
ATOM 1746 O O . ALA A 1 219 ? 2.386 8.782 2.990 1.00 97.56 219 ALA A O 1
ATOM 1747 N N . SER A 1 220 ? 3.605 10.310 4.105 1.00 95.94 220 SER A N 1
ATOM 1748 C CA . SER A 1 220 ? 3.834 9.482 5.291 1.00 95.94 220 SER A CA 1
ATOM 1749 C C . SER A 1 220 ? 2.517 9.023 5.926 1.00 95.94 220 SER A C 1
ATOM 1751 O O . SER A 1 220 ? 2.317 7.832 6.173 1.00 95.94 220 SER A O 1
ATOM 1753 N N . LYS A 1 221 ? 1.565 9.941 6.128 1.00 96.19 221 LYS A N 1
ATOM 1754 C CA . LYS A 1 221 ? 0.252 9.634 6.711 1.00 96.19 221 LYS A CA 1
ATOM 1755 C C . LYS A 1 221 ? -0.594 8.729 5.820 1.00 96.19 221 LYS A C 1
ATOM 1757 O O . LYS A 1 221 ? -1.221 7.811 6.347 1.00 96.19 221 LYS A O 1
ATOM 1762 N N . ALA A 1 222 ? -0.589 8.940 4.504 1.00 97.56 222 ALA A N 1
ATOM 1763 C CA . ALA A 1 222 ? -1.309 8.089 3.560 1.00 97.56 222 ALA A CA 1
ATOM 1764 C C . ALA A 1 222 ? -0.788 6.642 3.600 1.00 97.56 222 ALA A C 1
ATOM 1766 O O . ALA A 1 222 ? -1.576 5.703 3.745 1.00 97.56 222 ALA A O 1
ATOM 1767 N N . PHE A 1 223 ? 0.536 6.451 3.564 1.00 96.75 223 PHE A N 1
ATOM 1768 C CA . PHE A 1 223 ? 1.136 5.119 3.666 1.00 96.75 223 PHE A CA 1
ATOM 1769 C C . PHE A 1 223 ? 0.874 4.454 5.017 1.00 96.75 223 PHE A C 1
ATOM 1771 O O . PHE A 1 223 ? 0.560 3.265 5.059 1.00 96.75 223 PHE A O 1
ATOM 1778 N N . LEU A 1 224 ? 0.944 5.202 6.120 1.00 95.62 224 LEU A N 1
ATOM 1779 C CA . LEU A 1 224 ? 0.655 4.661 7.449 1.00 95.62 224 LEU A CA 1
ATOM 1780 C C . LEU A 1 224 ? -0.808 4.249 7.609 1.00 95.62 224 LEU A C 1
ATOM 1782 O O . LEU A 1 224 ? -1.076 3.192 8.180 1.00 95.62 224 LEU A O 1
ATOM 1786 N N . LEU A 1 225 ? -1.745 5.042 7.084 1.00 96.88 225 LEU A N 1
ATOM 1787 C CA . LEU A 1 225 ? -3.163 4.690 7.068 1.00 96.88 225 LEU A CA 1
ATOM 1788 C C . LEU A 1 225 ? -3.389 3.391 6.289 1.00 96.88 225 LEU A C 1
ATOM 1790 O O . LEU A 1 225 ? -3.999 2.448 6.795 1.00 96.88 225 LEU A O 1
ATOM 1794 N N . ARG A 1 226 ? -2.825 3.307 5.080 1.00 96.25 226 ARG A N 1
ATOM 1795 C CA . ARG A 1 226 ? -2.910 2.114 4.238 1.00 96.25 226 ARG A CA 1
ATOM 1796 C C . ARG A 1 226 ? -2.271 0.886 4.888 1.00 96.25 226 ARG A C 1
ATOM 1798 O O . ARG A 1 226 ? -2.822 -0.210 4.778 1.00 96.25 226 ARG A O 1
ATOM 1805 N N . PHE A 1 227 ? -1.133 1.051 5.556 1.00 93.00 227 PHE A N 1
ATOM 1806 C CA . PHE A 1 227 ? -0.458 -0.018 6.289 1.00 93.00 227 PHE A CA 1
ATOM 1807 C C . PHE A 1 227 ? -1.311 -0.518 7.463 1.00 93.00 227 PHE A C 1
ATOM 1809 O O . PHE A 1 227 ? -1.473 -1.724 7.650 1.00 93.00 227 PHE A O 1
ATOM 1816 N N . ALA A 1 228 ? -1.904 0.403 8.228 1.00 93.44 228 ALA A N 1
ATOM 1817 C CA . ALA A 1 228 ? -2.722 0.078 9.392 1.00 93.44 228 ALA A CA 1
ATOM 1818 C C . ALA A 1 228 ? -4.036 -0.637 9.034 1.00 93.44 228 ALA A C 1
ATOM 1820 O O . ALA A 1 228 ? -4.598 -1.318 9.891 1.00 93.44 228 ALA A O 1
ATOM 1821 N N . ALA A 1 229 ? -4.500 -0.534 7.784 1.00 93.50 229 ALA A N 1
ATOM 1822 C CA . ALA A 1 229 ? -5.759 -1.106 7.313 1.00 93.50 229 ALA A CA 1
ATOM 1823 C C . ALA A 1 229 ? -5.935 -2.588 7.704 1.00 93.50 229 ALA A C 1
ATOM 1825 O O . ALA A 1 229 ? -6.914 -2.937 8.362 1.00 93.50 229 ALA A O 1
ATOM 1826 N N . ALA A 1 230 ? -4.973 -3.464 7.398 1.00 86.94 230 ALA A N 1
ATOM 1827 C CA . ALA A 1 230 ? -5.115 -4.895 7.692 1.00 86.94 230 ALA A CA 1
ATOM 1828 C C . ALA A 1 230 ? -5.313 -5.173 9.198 1.00 86.94 230 ALA A C 1
ATOM 1830 O O . ALA A 1 230 ? -6.192 -5.942 9.588 1.00 86.94 230 ALA A O 1
ATOM 1831 N N . GLY A 1 231 ? -4.541 -4.500 10.057 1.00 89.50 231 GLY A N 1
ATOM 1832 C CA . GLY A 1 231 ? -4.694 -4.608 11.511 1.00 89.50 231 GLY A CA 1
ATOM 1833 C C . GLY A 1 231 ? -6.000 -3.992 12.022 1.00 89.50 231 GLY A C 1
ATOM 1834 O O . GLY A 1 231 ? -6.609 -4.518 12.954 1.00 89.50 231 GLY A O 1
ATOM 1835 N N . ALA A 1 232 ? -6.461 -2.913 11.388 1.00 93.25 232 ALA A N 1
ATOM 1836 C CA . ALA A 1 232 ? -7.706 -2.234 11.720 1.00 93.25 232 ALA A CA 1
ATOM 1837 C C . ALA A 1 232 ? -8.942 -3.101 11.430 1.00 93.25 232 ALA A C 1
ATOM 1839 O O . ALA A 1 232 ? -9.861 -3.131 12.246 1.00 93.25 232 ALA A O 1
ATOM 1840 N N . ALA A 1 233 ? -8.946 -3.870 10.335 1.00 91.56 233 ALA A N 1
ATOM 1841 C CA . ALA A 1 233 ? -10.009 -4.837 10.042 1.00 91.56 233 ALA A CA 1
ATOM 1842 C C . ALA A 1 233 ? -10.106 -5.930 11.126 1.00 91.56 233 ALA A C 1
ATOM 1844 O O . ALA A 1 233 ? -11.186 -6.195 11.656 1.00 91.56 233 ALA A O 1
ATOM 1845 N N . VAL A 1 234 ? -8.965 -6.496 11.541 1.00 90.25 234 VAL A N 1
ATOM 1846 C CA . VAL A 1 234 ? -8.903 -7.475 12.646 1.00 90.25 234 VAL A CA 1
ATOM 1847 C C . VAL A 1 234 ? -9.395 -6.861 13.958 1.00 90.25 234 VAL A C 1
ATOM 1849 O O . VAL A 1 234 ? -10.154 -7.484 14.706 1.00 90.25 234 VAL A O 1
ATOM 1852 N N . ARG A 1 235 ? -9.002 -5.615 14.243 1.00 90.75 235 ARG A N 1
ATOM 1853 C CA . ARG A 1 235 ? -9.467 -4.872 15.420 1.00 90.75 235 ARG A CA 1
ATOM 1854 C C . ARG A 1 235 ? -10.979 -4.671 15.393 1.00 90.75 235 ARG A C 1
ATOM 1856 O O . ARG A 1 235 ? -11.634 -4.917 16.405 1.00 90.75 235 ARG A O 1
ATOM 1863 N N . TYR A 1 236 ? -11.527 -4.243 14.258 1.00 92.69 236 TYR A N 1
ATOM 1864 C CA . TYR A 1 236 ? -12.961 -4.049 14.077 1.00 92.69 236 TYR A CA 1
ATOM 1865 C C . TYR A 1 236 ? -13.727 -5.333 14.401 1.00 92.69 236 TYR A C 1
ATOM 1867 O O . TYR A 1 236 ? -14.613 -5.310 15.258 1.00 92.69 236 TYR A O 1
ATOM 1875 N N . GLN A 1 237 ? -13.313 -6.455 13.806 1.00 91.38 237 GLN A N 1
ATOM 1876 C CA . GLN A 1 237 ? -13.901 -7.770 14.055 1.00 91.38 237 GLN A CA 1
ATOM 1877 C C . GLN A 1 237 ? -13.818 -8.167 15.531 1.00 91.38 237 GLN A C 1
ATOM 1879 O O . GLN A 1 237 ? -14.820 -8.539 16.132 1.00 91.38 237 GLN A O 1
ATOM 1884 N N . THR A 1 238 ? -12.646 -8.020 16.150 1.00 89.31 238 THR A N 1
ATOM 1885 C CA . THR A 1 238 ? -12.424 -8.350 17.568 1.00 89.31 238 THR A CA 1
ATOM 1886 C C . THR A 1 238 ? -13.399 -7.596 18.483 1.00 89.31 238 THR A C 1
ATOM 1888 O O . THR A 1 238 ? -14.025 -8.157 19.393 1.00 89.31 238 THR A O 1
ATOM 1891 N N . LEU A 1 239 ? -13.579 -6.299 18.227 1.00 89.88 239 LEU A N 1
ATOM 1892 C CA . LEU A 1 239 ? -14.454 -5.449 19.032 1.00 89.88 239 LEU A CA 1
ATOM 1893 C C . LEU A 1 239 ? -15.943 -5.727 18.788 1.00 89.88 239 LEU A C 1
ATOM 1895 O O . LEU A 1 239 ? -16.725 -5.645 19.745 1.00 89.88 239 LEU A O 1
ATOM 1899 N N . HIS A 1 240 ? -16.303 -6.128 17.565 1.00 90.69 240 HIS A N 1
ATOM 1900 C CA . HIS A 1 240 ? -17.666 -6.431 17.118 1.00 90.69 240 HIS A CA 1
ATOM 1901 C C . HIS A 1 240 ? -17.944 -7.936 16.980 1.00 90.69 240 HIS A C 1
ATOM 1903 O O . HIS A 1 240 ? -18.897 -8.311 16.311 1.00 90.69 240 HIS A O 1
ATOM 1909 N N . HIS A 1 241 ? -17.185 -8.805 17.655 1.00 88.31 241 HIS A N 1
ATOM 1910 C CA . HIS A 1 241 ? -17.250 -10.274 17.509 1.00 88.31 241 HIS A CA 1
ATOM 1911 C C . HIS A 1 241 ? -18.639 -10.919 17.707 1.00 88.31 241 HIS A C 1
ATOM 1913 O O . HIS A 1 241 ? -18.824 -12.081 17.378 1.00 88.31 241 HIS A O 1
ATOM 1919 N N . LYS A 1 242 ? -19.618 -10.207 18.285 1.00 88.56 242 LYS A N 1
ATOM 1920 C CA . LYS A 1 242 ? -21.015 -10.675 18.409 1.00 88.56 242 LYS A CA 1
ATOM 1921 C C . LYS A 1 242 ? -21.912 -10.285 17.228 1.00 88.56 242 LYS A C 1
ATOM 1923 O O . LYS A 1 242 ? -23.055 -10.721 17.176 1.00 88.56 242 LYS A O 1
ATOM 1928 N N . GLN A 1 243 ? -21.438 -9.400 16.358 1.00 90.19 243 GLN A N 1
ATOM 1929 C CA . GLN A 1 243 ? -22.190 -8.776 15.265 1.00 90.19 243 GLN A CA 1
ATOM 1930 C C . GLN A 1 243 ? -21.659 -9.187 13.888 1.00 90.19 243 GLN A C 1
ATOM 1932 O O . GLN A 1 243 ? -22.384 -9.070 12.906 1.00 90.19 243 GLN A O 1
ATOM 1937 N N . VAL A 1 244 ? -20.413 -9.660 13.815 1.00 89.19 244 VAL A N 1
ATOM 1938 C CA . VAL A 1 244 ? -19.753 -10.067 12.570 1.00 89.19 244 VAL A CA 1
ATOM 1939 C C . VAL A 1 244 ? -19.260 -11.506 12.668 1.00 89.19 244 VAL A C 1
ATOM 1941 O O . VAL A 1 244 ? -18.991 -11.998 13.763 1.00 89.19 244 VAL A O 1
ATOM 1944 N N . GLY A 1 245 ? -19.165 -12.181 11.522 1.00 81.88 245 GLY A N 1
ATOM 1945 C CA . GLY A 1 245 ? -18.636 -13.540 11.439 1.00 81.88 245 GLY A CA 1
ATOM 1946 C C . GLY A 1 245 ? -17.108 -13.607 11.532 1.00 81.88 245 GLY A C 1
ATOM 1947 O O . GLY A 1 245 ? -16.410 -12.593 11.594 1.00 81.88 245 GLY A O 1
ATOM 1948 N N . ASP A 1 246 ? -16.585 -14.831 11.491 1.00 74.75 246 ASP A N 1
ATOM 1949 C CA . ASP A 1 246 ? -15.147 -15.101 11.623 1.00 74.75 246 ASP A CA 1
ATOM 1950 C C . ASP A 1 246 ? -14.336 -14.789 10.351 1.00 74.75 246 ASP A C 1
ATOM 1952 O O . ASP A 1 246 ? -13.107 -14.717 10.403 1.00 74.75 246 ASP A O 1
ATOM 1956 N N . ILE A 1 247 ? -15.003 -14.578 9.212 1.00 65.81 247 ILE A N 1
ATOM 1957 C CA . ILE A 1 247 ? -14.350 -14.335 7.922 1.00 65.81 247 ILE A CA 1
ATOM 1958 C C . ILE A 1 247 ? -14.143 -12.833 7.710 1.00 65.81 247 ILE A C 1
ATOM 1960 O O . ILE A 1 247 ? -15.101 -12.072 7.590 1.00 65.81 247 ILE A O 1
ATOM 1964 N N . LEU A 1 248 ? -12.874 -12.441 7.604 1.00 62.66 248 LEU A N 1
ATOM 1965 C CA . LEU A 1 248 ? -12.432 -11.196 6.984 1.00 62.66 248 LEU A CA 1
ATOM 1966 C C . LEU A 1 248 ? -12.048 -11.537 5.538 1.00 62.66 248 LEU A C 1
ATOM 1968 O O . LEU A 1 248 ? -11.032 -12.201 5.328 1.00 62.66 248 LEU A O 1
ATOM 1972 N N . ALA A 1 249 ? -12.893 -11.167 4.576 1.00 52.81 249 ALA A N 1
ATOM 1973 C CA . ALA A 1 249 ? -12.651 -11.345 3.142 1.00 52.81 249 ALA A CA 1
ATOM 1974 C C . ALA A 1 249 ? -12.442 -9.987 2.473 1.00 52.81 249 ALA A C 1
ATOM 1976 O O . ALA A 1 249 ? -13.168 -9.043 2.858 1.00 52.81 249 ALA A O 1
#